Protein AF-A0AAJ8DTH4-F1 (afdb_monomer_lite)

Foldseek 3Di:
DDPQLLVCVVQVVVVKDKDWPDADPVRDTDIDIPPPVCVVVVQVQQQPFGADPVRHTDDRHPGDDDDDPPPPDDDDDDDDDDDDDDDDDDDDDDPFPPDDDDDDPDPDDDDGDDPPVVVVVCCVPVVVVQVVVCVVVVHDDDDDDDDDQDAPDPPRDSVVVVVVVVVVCVVCVVQQPWDKDFPVPFDPQLVVVLVVLVVDVVQVWDWDDDPTMITITGDPVSRVSNVCSRVVPPPPPPDDDDDDDDDDDDD

Organism: Lates calcarifer (NCBI:txid8187)

Structure (mmCIF, N/CA/C/O backbone):
data_AF-A0AAJ8DTH4-F1
#
_entry.id   AF-A0AAJ8DTH4-F1
#
loop_
_atom_site.group_PDB
_atom_site.id
_atom_site.type_symbol
_atom_site.label_atom_id
_atom_site.label_alt_id
_atom_site.label_comp_id
_atom_site.label_asym_id
_atom_site.label_entity_id
_atom_site.label_seq_id
_atom_site.pdbx_PDB_ins_code
_atom_site.Cartn_x
_atom_site.Cartn_y
_atom_site.Cartn_z
_atom_site.occupancy
_atom_site.B_iso_or_equiv
_atom_site.auth_seq_id
_atom_site.auth_comp_id
_atom_site.auth_asym_id
_atom_site.auth_atom_id
_atom_site.pdbx_PDB_model_num
ATOM 1 N N . MET A 1 1 ? -23.177 -19.261 -40.536 1.00 54.19 1 MET A N 1
ATOM 2 C CA . MET A 1 1 ? -22.073 -20.235 -40.352 1.00 54.19 1 MET A CA 1
ATOM 3 C C . MET A 1 1 ? -21.855 -20.422 -38.860 1.00 54.19 1 MET A C 1
ATOM 5 O O . MET A 1 1 ? -21.990 -19.444 -38.143 1.00 54.19 1 MET A O 1
ATOM 9 N N . THR A 1 2 ? -21.560 -21.635 -38.393 1.00 68.31 2 THR A N 1
ATOM 10 C CA . THR A 1 2 ? -21.335 -21.929 -36.966 1.00 68.31 2 THR A CA 1
ATOM 11 C C . THR A 1 2 ? -19.895 -21.601 -36.555 1.00 68.31 2 THR A C 1
ATOM 13 O O . THR A 1 2 ? -18.974 -21.784 -37.354 1.00 68.31 2 THR A O 1
ATOM 16 N N . LEU A 1 3 ? -19.692 -21.136 -35.317 1.00 70.81 3 LEU A N 1
ATOM 17 C CA . LEU A 1 3 ? -18.382 -20.796 -34.732 1.00 70.81 3 LEU A CA 1
ATOM 18 C C . LEU A 1 3 ? -17.339 -21.910 -34.926 1.00 70.81 3 LEU A C 1
ATOM 20 O O . LEU A 1 3 ? -16.194 -21.650 -35.289 1.00 70.81 3 LEU A O 1
ATOM 24 N N . GLN A 1 4 ? -17.776 -23.164 -34.807 1.00 72.12 4 GLN A N 1
ATOM 25 C CA . GLN A 1 4 ? -16.965 -24.346 -35.083 1.00 72.12 4 GLN A CA 1
ATOM 26 C C . GLN A 1 4 ? -16.328 -24.334 -36.477 1.00 72.12 4 GLN A C 1
ATOM 28 O O . GLN A 1 4 ? -15.148 -24.631 -36.613 1.00 72.12 4 GLN A O 1
ATOM 33 N N . ARG A 1 5 ? -17.067 -23.946 -37.523 1.00 71.62 5 ARG A N 1
ATOM 34 C CA . ARG A 1 5 ? -16.548 -23.936 -38.899 1.00 71.62 5 ARG A CA 1
ATOM 35 C C . ARG A 1 5 ? -15.468 -22.869 -39.093 1.00 71.62 5 ARG A C 1
ATOM 37 O O . ARG A 1 5 ? -14.535 -23.078 -39.869 1.00 71.62 5 ARG A O 1
ATOM 44 N N . VAL A 1 6 ? -15.589 -21.740 -38.396 1.00 74.06 6 VAL A N 1
ATOM 45 C CA . VAL A 1 6 ? -14.601 -20.651 -38.422 1.00 74.06 6 VAL A CA 1
ATOM 46 C C . VAL A 1 6 ? -13.318 -21.095 -37.721 1.00 74.06 6 VAL A C 1
ATOM 48 O O . VAL A 1 6 ? -12.238 -20.998 -38.301 1.00 74.06 6 VAL A O 1
ATOM 51 N N . LEU A 1 7 ? -13.441 -21.678 -36.527 1.00 73.38 7 LEU A N 1
ATOM 52 C CA . LEU A 1 7 ? -12.301 -22.173 -35.753 1.00 73.38 7 LEU A CA 1
ATOM 53 C C . LEU A 1 7 ? -11.606 -23.372 -36.408 1.00 73.38 7 LEU A C 1
ATOM 55 O O . LEU A 1 7 ? -10.384 -23.448 -36.379 1.00 73.38 7 LEU A O 1
ATOM 59 N N . GLN A 1 8 ? -12.347 -24.264 -37.068 1.00 72.31 8 GLN A N 1
ATOM 60 C CA . GLN A 1 8 ? -11.770 -25.351 -37.866 1.00 72.31 8 GLN A CA 1
ATOM 61 C C . GLN A 1 8 ? -11.026 -24.834 -39.100 1.00 72.31 8 GLN A C 1
ATOM 63 O O . GLN A 1 8 ? -9.950 -25.324 -39.426 1.00 72.31 8 GLN A O 1
ATOM 68 N N . THR A 1 9 ? -11.568 -23.820 -39.784 1.00 73.69 9 THR A N 1
ATOM 69 C CA . THR A 1 9 ? -10.882 -23.202 -40.931 1.00 73.69 9 THR A CA 1
ATOM 70 C C . THR A 1 9 ? -9.568 -22.552 -40.492 1.00 73.69 9 THR A C 1
ATOM 72 O O . THR A 1 9 ? -8.571 -22.665 -41.199 1.00 73.69 9 THR A O 1
ATOM 75 N N . TRP A 1 10 ? -9.545 -21.931 -39.309 1.00 76.00 10 TRP A N 1
ATOM 76 C CA . TRP A 1 10 ? -8.311 -21.436 -38.704 1.00 76.00 10 TRP A CA 1
ATOM 77 C C . TRP A 1 10 ? -7.354 -22.573 -38.314 1.00 76.00 10 TRP A C 1
ATOM 79 O O . TRP A 1 10 ? -6.192 -22.537 -38.707 1.00 76.00 10 TRP A O 1
ATOM 89 N N . GLY A 1 11 ? -7.834 -23.596 -37.599 1.00 69.62 11 GLY A N 1
ATOM 90 C CA . GLY A 1 11 ? -7.014 -24.720 -37.132 1.00 69.62 11 GLY A CA 1
ATOM 91 C C . GLY A 1 11 ? -6.311 -25.455 -38.275 1.00 69.62 11 GLY A C 1
ATOM 92 O O . GLY A 1 11 ? -5.122 -25.757 -38.178 1.00 69.62 11 GLY A O 1
ATOM 93 N N . ASN A 1 12 ? -6.987 -25.611 -39.417 1.00 70.06 12 ASN A N 1
ATOM 94 C CA . ASN A 1 12 ? -6.405 -26.201 -40.624 1.00 70.06 12 ASN A CA 1
ATOM 95 C C . ASN A 1 12 ? -5.184 -25.430 -41.159 1.00 70.06 12 ASN A C 1
ATOM 97 O O . ASN A 1 12 ? -4.279 -26.054 -41.706 1.00 70.06 12 ASN A O 1
ATOM 101 N N . ASN A 1 13 ? -5.111 -24.104 -40.978 1.00 68.25 13 ASN A N 1
ATOM 102 C CA . ASN A 1 13 ? -3.932 -23.317 -41.374 1.00 68.25 13 ASN A CA 1
ATOM 103 C C . ASN A 1 13 ? -2.707 -23.590 -40.483 1.00 68.25 13 ASN A C 1
ATOM 105 O O . ASN A 1 13 ? -1.587 -23.259 -40.865 1.00 68.25 13 ASN A O 1
ATOM 109 N N . PHE A 1 14 ? -2.914 -24.186 -39.307 1.00 64.69 14 PHE A N 1
ATOM 110 C CA . PHE A 1 14 ? -1.883 -24.471 -38.310 1.00 64.69 14 PHE A CA 1
ATOM 111 C C . PHE A 1 14 ? -1.717 -25.972 -38.038 1.00 64.69 14 PHE A C 1
ATOM 113 O O . PHE A 1 14 ? -1.103 -26.346 -37.039 1.00 64.69 14 PHE A O 1
ATOM 120 N N . SER A 1 15 ? -2.245 -26.832 -38.919 1.00 71.12 15 SER A N 1
ATOM 121 C CA . SER A 1 15 ? -2.237 -28.294 -38.752 1.00 71.12 15 SER A CA 1
ATOM 122 C C . SER A 1 15 ? -2.801 -28.737 -37.394 1.00 71.12 15 SER A C 1
ATOM 124 O O . SER A 1 15 ? -2.264 -29.639 -36.751 1.00 71.12 15 SER A O 1
ATOM 126 N N . ALA A 1 16 ? -3.856 -28.058 -36.941 1.00 75.75 16 ALA A N 1
ATOM 127 C CA . ALA A 1 16 ? -4.472 -28.258 -35.641 1.00 75.75 16 ALA A CA 1
ATOM 128 C C . ALA A 1 16 ? -5.948 -28.632 -35.785 1.00 75.75 16 ALA A C 1
ATOM 130 O O . ALA A 1 16 ? -6.728 -27.910 -36.410 1.00 75.75 16 ALA A O 1
ATOM 131 N N . ASP A 1 17 ? -6.341 -29.723 -35.134 1.00 74.75 17 ASP A N 1
ATOM 132 C CA . ASP A 1 17 ? -7.738 -30.116 -35.021 1.00 74.75 17 ASP A CA 1
ATOM 133 C C . ASP A 1 17 ? -8.389 -29.325 -33.890 1.00 74.75 17 ASP A C 1
ATOM 135 O O . ASP A 1 17 ? -7.939 -29.372 -32.743 1.00 74.75 17 ASP A O 1
ATOM 139 N N . CYS A 1 18 ? -9.457 -28.599 -34.219 1.00 75.88 18 CYS A N 1
ATOM 140 C CA . CYS A 1 18 ? -10.207 -27.775 -33.279 1.00 75.88 18 CYS A CA 1
ATOM 141 C C . CYS A 1 18 ? -11.681 -28.196 -33.259 1.00 75.88 18 CYS A C 1
ATOM 143 O O . CYS A 1 18 ? -12.357 -28.215 -34.294 1.00 75.88 18 CYS A O 1
ATOM 145 N N . VAL A 1 19 ? -12.185 -28.537 -32.073 1.00 77.38 19 VAL A N 1
ATOM 146 C CA . VAL A 1 19 ? -13.575 -28.951 -31.851 1.00 77.38 19 VAL A CA 1
ATOM 147 C C . VAL A 1 19 ? -14.195 -28.051 -30.794 1.00 77.38 19 VAL A C 1
ATOM 149 O O . VAL A 1 19 ? -13.631 -27.888 -29.717 1.00 77.38 19 VAL A O 1
ATOM 152 N N . VAL A 1 20 ? -15.359 -27.477 -31.095 1.00 78.25 20 VAL A N 1
ATOM 153 C CA . VAL A 1 20 ? -16.130 -26.690 -30.124 1.00 78.25 20 VAL A CA 1
ATOM 154 C C . VAL A 1 20 ? -16.945 -27.654 -29.272 1.00 78.25 20 VAL A C 1
ATOM 156 O O . VAL A 1 20 ? -17.713 -28.444 -29.815 1.00 78.25 20 VAL A O 1
ATOM 159 N N . VAL A 1 21 ? -16.720 -27.610 -27.963 1.00 77.31 21 VAL A N 1
ATOM 160 C CA . VAL A 1 21 ? -17.360 -28.459 -26.952 1.00 77.31 21 VAL A CA 1
ATOM 161 C C . VAL A 1 21 ? -18.644 -27.810 -26.459 1.00 77.31 21 VAL A C 1
ATOM 163 O O . VAL A 1 21 ? -19.664 -28.483 -26.375 1.00 77.31 21 VAL A O 1
ATOM 166 N N . ASP A 1 22 ? -18.601 -26.506 -26.190 1.00 74.44 22 ASP A N 1
ATOM 167 C CA . ASP A 1 22 ? -19.758 -25.756 -25.712 1.00 74.44 22 ASP A CA 1
ATOM 168 C C . ASP A 1 22 ? -19.697 -24.292 -26.159 1.00 74.44 22 ASP A C 1
ATOM 170 O O . ASP A 1 22 ? -18.612 -23.754 -26.404 1.00 74.44 22 ASP A O 1
ATOM 174 N N . VAL A 1 23 ? -20.862 -23.660 -26.290 1.00 75.31 23 VAL A N 1
ATOM 175 C CA . VAL A 1 23 ? -21.007 -22.233 -26.597 1.00 75.31 23 VAL A CA 1
ATOM 176 C C . VAL A 1 23 ? -22.081 -21.658 -25.688 1.00 75.31 23 VAL A C 1
ATOM 178 O O . VAL A 1 23 ? -23.260 -21.966 -25.835 1.00 75.31 23 VAL A O 1
ATOM 181 N N . SER A 1 24 ? -21.660 -20.790 -24.779 1.00 70.31 24 SER A N 1
ATOM 182 C CA . SER A 1 24 ? -22.544 -20.089 -23.860 1.00 70.31 24 SER A CA 1
ATOM 183 C C . SER A 1 24 ? -23.159 -18.845 -24.521 1.00 70.31 24 SER A C 1
ATOM 185 O O . SER A 1 24 ? -22.624 -18.282 -25.482 1.00 70.31 24 SER A O 1
ATOM 187 N N . GLU A 1 25 ? -24.313 -18.410 -24.007 1.00 70.69 25 GLU A N 1
ATOM 188 C CA . GLU A 1 25 ? -25.054 -17.233 -24.491 1.00 70.69 25 GLU A CA 1
ATOM 189 C C . GLU A 1 25 ? -24.273 -15.916 -24.327 1.00 70.69 25 GLU A C 1
ATOM 191 O O . GLU A 1 25 ? -24.526 -14.950 -25.046 1.00 70.69 25 GLU A O 1
ATOM 196 N N . ASP A 1 26 ? -23.284 -15.887 -23.429 1.00 71.00 26 ASP A N 1
ATOM 197 C CA . ASP A 1 26 ? -22.349 -14.769 -23.231 1.00 71.00 26 ASP A CA 1
ATOM 198 C C . ASP A 1 26 ? -21.301 -14.633 -24.358 1.00 71.00 26 ASP A C 1
ATOM 200 O O . ASP A 1 26 ? -20.496 -13.698 -24.361 1.00 71.00 26 ASP A O 1
ATOM 204 N N . GLY A 1 27 ? -21.317 -15.545 -25.335 1.00 70.62 27 GLY A N 1
ATOM 205 C CA . GLY A 1 27 ? -20.380 -15.577 -26.454 1.00 70.62 27 GLY A CA 1
ATOM 206 C C . GLY A 1 27 ? -19.055 -16.273 -26.137 1.00 70.62 27 GLY A C 1
ATOM 207 O O . GLY A 1 27 ? -18.142 -16.229 -26.967 1.00 70.62 27 GLY A O 1
ATOM 208 N N . THR A 1 28 ? -18.942 -16.923 -24.975 1.00 75.44 28 THR A N 1
ATOM 209 C CA . THR A 1 28 ? -17.800 -17.761 -24.600 1.00 75.44 28 THR A CA 1
ATOM 210 C C . THR A 1 28 ? -17.946 -19.149 -25.222 1.00 75.44 28 THR A C 1
ATOM 212 O O . THR A 1 28 ? -19.009 -19.762 -25.154 1.00 75.44 28 THR A O 1
ATOM 215 N N . ALA A 1 29 ? -16.874 -19.670 -25.823 1.00 78.44 29 ALA A N 1
ATOM 216 C CA . ALA A 1 29 ? -16.860 -21.015 -26.387 1.00 78.44 29 ALA A CA 1
ATOM 217 C C . ALA A 1 29 ? -15.726 -21.850 -25.796 1.00 78.44 29 ALA A C 1
ATOM 219 O O . ALA A 1 29 ? -14.566 -21.435 -25.809 1.00 78.44 29 ALA A O 1
ATOM 220 N N . VAL A 1 30 ? -16.067 -23.044 -25.321 1.00 79.50 30 VAL A N 1
ATOM 221 C CA . VAL A 1 30 ? -15.106 -24.036 -24.838 1.00 79.50 30 VAL A CA 1
ATOM 222 C C . VAL A 1 30 ? -14.693 -24.898 -26.016 1.00 79.50 30 VAL A C 1
ATOM 224 O O . VAL A 1 30 ? -15.542 -25.436 -26.729 1.00 79.50 30 VAL A O 1
ATOM 227 N N 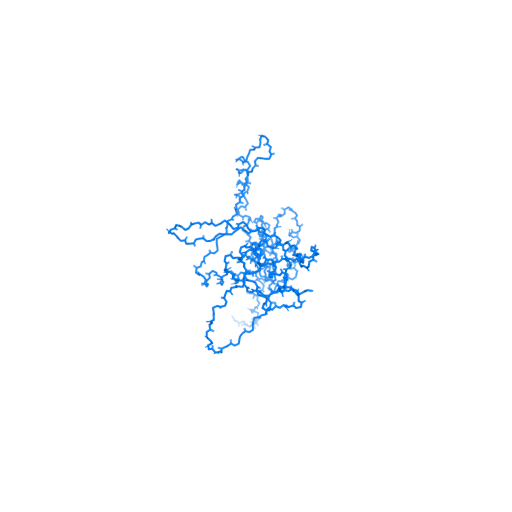. ILE A 1 31 ? -13.389 -25.032 -26.244 1.00 80.38 31 ILE A N 1
ATOM 228 C CA . ILE A 1 31 ? -12.859 -25.766 -27.393 1.00 80.38 31 ILE A CA 1
ATOM 229 C C . ILE A 1 31 ? -11.782 -26.753 -26.962 1.00 80.38 31 ILE A C 1
ATOM 231 O O . ILE A 1 31 ? -10.995 -26.487 -26.060 1.00 80.38 31 ILE A O 1
ATOM 235 N N . THR A 1 32 ? -11.725 -27.889 -27.648 1.00 80.56 32 THR A N 1
ATOM 236 C CA . THR A 1 32 ? -10.628 -28.851 -27.543 1.00 80.56 32 THR A CA 1
ATOM 237 C C . THR A 1 32 ? -9.731 -28.713 -28.764 1.00 80.56 32 THR A C 1
ATOM 239 O O . THR A 1 32 ? -10.222 -28.722 -29.895 1.00 80.56 32 THR A O 1
ATOM 242 N N . ILE A 1 33 ? -8.419 -28.611 -28.537 1.00 80.31 33 ILE A N 1
ATOM 243 C CA . ILE A 1 33 ? -7.410 -28.482 -29.593 1.00 80.31 33 ILE A CA 1
ATOM 244 C C . ILE A 1 33 ? -6.380 -29.612 -29.514 1.00 80.31 33 ILE A C 1
ATOM 246 O O . ILE A 1 33 ? -5.920 -29.971 -28.428 1.00 80.31 33 ILE A O 1
ATOM 250 N N . LYS A 1 34 ? -6.010 -30.181 -30.664 1.00 78.69 34 LYS A N 1
ATOM 251 C CA . LYS A 1 34 ? -4.947 -31.188 -30.779 1.00 78.69 34 LYS A CA 1
ATOM 252 C C . LYS A 1 34 ? -4.034 -30.870 -31.970 1.00 78.69 34 LYS A C 1
ATOM 254 O O . LYS A 1 34 ? -4.553 -30.547 -33.036 1.00 78.69 34 LYS A O 1
ATOM 259 N N . PRO A 1 35 ? -2.701 -31.008 -31.838 1.00 77.00 35 PRO A N 1
ATOM 260 C CA . PRO A 1 35 ? -1.931 -31.283 -30.616 1.00 77.00 35 PRO A CA 1
ATOM 261 C C . PRO A 1 35 ? -1.813 -30.055 -29.691 1.00 77.00 35 PRO A C 1
ATOM 263 O O . PRO A 1 35 ? -2.051 -28.927 -30.112 1.00 77.00 35 PRO A O 1
ATOM 266 N N . ALA A 1 36 ? -1.383 -30.253 -28.438 1.00 70.75 36 ALA A N 1
ATOM 267 C CA . ALA A 1 36 ? -1.222 -29.169 -27.456 1.00 70.75 36 ALA A CA 1
ATOM 268 C C . ALA A 1 36 ? -0.259 -28.052 -27.913 1.00 70.75 36 ALA A C 1
ATOM 270 O O . ALA A 1 36 ? -0.416 -26.899 -27.518 1.00 70.75 36 ALA A O 1
ATOM 271 N N . SER A 1 37 ? 0.694 -28.355 -28.802 1.00 71.12 37 SER A N 1
ATOM 272 C CA . SER A 1 37 ? 1.588 -27.354 -29.400 1.00 71.12 37 SER A CA 1
ATOM 273 C C . SER A 1 37 ? 0.846 -26.279 -30.211 1.00 71.12 37 SER A C 1
ATOM 275 O O . SER A 1 37 ? 1.336 -25.152 -30.327 1.00 71.12 37 SER A O 1
ATOM 277 N N . ALA A 1 38 ? -0.364 -26.575 -30.699 1.00 73.31 38 ALA A N 1
ATOM 278 C CA . ALA A 1 38 ? -1.216 -25.622 -31.406 1.00 73.31 38 ALA A CA 1
ATOM 279 C C . ALA A 1 38 ? -1.845 -24.554 -30.490 1.00 73.31 38 ALA A C 1
ATOM 281 O O . ALA A 1 38 ? -2.335 -23.535 -30.983 1.00 73.31 38 ALA A O 1
ATOM 282 N N . LEU A 1 39 ? -1.782 -24.727 -29.162 1.00 76.38 39 LEU A N 1
ATOM 283 C CA . LEU A 1 39 ? -2.268 -23.742 -28.190 1.00 76.38 39 LEU A CA 1
ATOM 284 C C . LEU A 1 39 ? -1.553 -22.391 -28.334 1.00 76.38 39 LEU A C 1
ATOM 286 O O . LEU A 1 39 ? -2.184 -21.339 -28.241 1.00 76.38 39 LEU A O 1
ATOM 290 N N . SER A 1 40 ? -0.253 -22.420 -28.638 1.00 72.94 40 SER A N 1
ATOM 291 C CA . SER A 1 40 ? 0.540 -21.211 -28.889 1.00 72.94 40 SER A CA 1
ATOM 292 C C . SER A 1 40 ? 0.021 -20.402 -30.087 1.00 72.94 40 SER A C 1
ATOM 294 O O . SER A 1 40 ? 0.142 -19.179 -30.118 1.00 72.94 40 SER A O 1
ATOM 296 N N . GLY A 1 41 ? -0.593 -21.068 -31.071 1.00 74.06 41 GLY A N 1
ATOM 297 C CA . GLY A 1 41 ? -1.285 -20.418 -32.180 1.00 74.06 41 GLY A CA 1
ATOM 298 C C . GLY A 1 41 ? -2.601 -19.781 -31.737 1.00 74.06 41 GLY A C 1
ATOM 299 O O . GLY A 1 41 ? -2.909 -18.669 -32.155 1.00 74.06 41 GLY A O 1
ATOM 300 N N . LEU A 1 42 ? -3.351 -20.454 -30.860 1.00 76.12 42 LEU A N 1
ATOM 301 C CA . LEU A 1 42 ? -4.648 -19.982 -30.371 1.00 76.12 42 LEU A CA 1
ATOM 302 C C . LEU A 1 42 ? -4.498 -18.714 -29.522 1.00 76.12 42 LEU A C 1
ATOM 304 O O . LEU A 1 42 ? -5.252 -17.763 -29.692 1.00 76.12 42 LEU A O 1
ATOM 308 N N . GLN A 1 43 ? -3.475 -18.652 -28.668 1.00 75.88 43 GLN A N 1
ATOM 309 C CA . GLN A 1 43 ? -3.179 -17.457 -27.871 1.00 75.88 43 GLN A CA 1
ATOM 310 C C . GLN A 1 43 ? -2.868 -16.229 -28.742 1.00 75.88 43 GLN A C 1
ATOM 312 O O . GLN A 1 43 ? -3.225 -15.111 -28.381 1.00 75.88 43 GLN A O 1
ATOM 317 N N . LYS A 1 44 ? -2.278 -16.419 -29.930 1.00 80.69 44 LYS A N 1
ATOM 318 C CA . LYS A 1 44 ? -2.007 -15.324 -30.879 1.00 80.69 44 LYS A CA 1
ATOM 319 C C . LYS A 1 44 ? -3.267 -14.754 -31.529 1.00 80.69 44 LYS A C 1
ATOM 321 O O . LYS A 1 44 ? -3.183 -13.707 -32.169 1.00 80.69 44 LYS A O 1
ATOM 326 N N . LEU A 1 45 ? -4.413 -15.424 -31.391 1.00 74.62 45 LEU A N 1
ATOM 327 C CA . LEU A 1 45 ? -5.688 -14.917 -31.885 1.00 74.62 45 LEU A CA 1
ATOM 328 C C . LEU A 1 45 ? -6.316 -13.869 -30.974 1.00 74.62 45 LEU A C 1
ATOM 330 O O . LEU A 1 45 ? -7.239 -13.201 -31.423 1.00 74.62 45 LEU A O 1
ATOM 334 N N . VAL A 1 46 ? -5.841 -13.691 -29.739 1.00 79.38 46 VAL A N 1
ATOM 335 C CA . VAL A 1 46 ? -6.358 -12.644 -28.850 1.00 79.38 46 VAL A CA 1
ATOM 336 C C . VAL A 1 46 ? -6.221 -11.277 -29.532 1.00 79.38 46 VAL A C 1
ATOM 338 O O . VAL A 1 46 ? -5.142 -10.887 -29.971 1.00 79.38 46 VAL A O 1
ATOM 341 N N . GLY A 1 47 ? -7.343 -10.573 -29.675 1.00 75.44 47 GLY A N 1
ATOM 342 C CA . GLY A 1 47 ? -7.455 -9.301 -30.390 1.00 75.44 47 GLY A CA 1
ATOM 343 C C . GLY A 1 47 ? -7.644 -9.419 -31.907 1.00 75.44 47 GLY A C 1
ATOM 344 O O . GLY A 1 47 ? -7.897 -8.411 -32.565 1.00 75.44 47 GLY A O 1
ATOM 345 N N . GLN A 1 48 ? -7.570 -10.622 -32.483 1.00 76.38 48 GLN A N 1
ATOM 346 C CA . GLN A 1 48 ? -7.788 -10.841 -33.912 1.00 76.38 48 GLN A CA 1
ATOM 347 C C . GLN A 1 48 ? -9.258 -11.117 -34.235 1.00 76.38 48 GLN A C 1
ATOM 349 O O . GLN A 1 48 ? -10.003 -11.731 -33.467 1.00 76.38 48 GLN A O 1
ATOM 354 N N . THR A 1 49 ? -9.671 -10.674 -35.424 1.00 79.12 49 THR A N 1
ATOM 355 C CA . THR A 1 49 ? -10.977 -11.009 -35.997 1.00 79.12 49 THR A CA 1
ATOM 356 C C . THR A 1 49 ? -10.811 -12.165 -36.969 1.00 79.12 49 THR A C 1
ATOM 358 O O . THR A 1 49 ? -10.014 -12.092 -37.900 1.00 79.12 49 THR A O 1
ATOM 361 N N . LEU A 1 50 ? -11.556 -13.242 -36.745 1.00 77.00 50 LEU A N 1
ATOM 362 C CA . LEU A 1 50 ? -11.606 -14.384 -37.640 1.00 77.00 50 LEU A CA 1
ATOM 363 C C . LEU A 1 50 ? -12.615 -14.114 -38.753 1.00 77.00 50 LEU A C 1
ATOM 365 O O . LEU A 1 50 ? -13.741 -13.673 -38.503 1.00 77.00 50 LEU A O 1
ATOM 369 N N . PHE A 1 51 ? -12.204 -14.410 -39.981 1.00 75.25 51 PHE A N 1
ATOM 370 C CA . PHE A 1 51 ? -13.002 -14.207 -41.182 1.00 75.25 51 PHE A CA 1
ATOM 371 C C . PHE A 1 51 ? -13.542 -15.538 -41.690 1.00 75.25 51 PHE A C 1
ATOM 373 O O . PHE A 1 51 ? -12.913 -16.589 -41.537 1.00 75.25 51 PHE A O 1
ATOM 380 N N . ASN A 1 52 ? -14.714 -15.498 -42.315 1.00 69.88 52 ASN A N 1
ATOM 381 C CA . ASN A 1 52 ? -15.216 -16.653 -43.037 1.00 69.88 52 ASN A CA 1
ATOM 382 C C . ASN A 1 52 ? -14.436 -16.855 -44.353 1.00 69.88 52 ASN A C 1
ATOM 384 O O . ASN A 1 52 ? -13.605 -16.036 -44.746 1.00 69.88 52 ASN A O 1
ATOM 388 N N . LYS A 1 53 ? -14.730 -17.945 -45.070 1.00 64.56 53 LYS A N 1
ATOM 389 C CA . LYS A 1 53 ? -14.079 -18.257 -46.357 1.00 64.56 53 LYS A CA 1
ATOM 390 C C . LYS A 1 53 ? -14.312 -17.202 -47.451 1.00 64.56 53 LYS A C 1
ATOM 392 O O . LYS A 1 53 ? -13.568 -17.187 -48.423 1.00 64.56 53 LYS A O 1
ATOM 397 N N . GLU A 1 54 ? -15.309 -16.331 -47.293 1.00 67.06 54 GLU A N 1
ATOM 398 C CA . GLU A 1 54 ? -15.617 -15.224 -48.209 1.00 67.06 54 GLU A CA 1
ATOM 399 C C . GLU A 1 54 ? -14.949 -13.896 -47.790 1.00 67.06 54 GLU A C 1
ATOM 401 O O . GLU A 1 54 ? -15.176 -12.870 -48.424 1.00 67.06 54 GLU A O 1
ATOM 406 N N . GLY A 1 55 ? -14.124 -13.890 -46.733 1.00 62.41 55 GLY A N 1
ATOM 407 C CA . GLY A 1 55 ? -13.412 -12.700 -46.255 1.00 62.41 55 GLY A CA 1
ATOM 408 C C . GLY A 1 55 ? -14.259 -11.744 -45.409 1.00 62.41 55 GLY A C 1
ATOM 409 O O . GLY A 1 55 ? -13.820 -10.632 -45.127 1.00 62.41 55 GLY A O 1
ATOM 410 N N . THR A 1 56 ? -15.456 -12.152 -44.976 1.00 66.94 56 THR A N 1
ATOM 411 C CA . THR A 1 56 ? -16.298 -11.337 -44.085 1.00 66.94 56 THR A CA 1
ATOM 412 C C . THR A 1 56 ? -15.982 -11.605 -42.606 1.00 66.94 56 THR A C 1
ATOM 414 O O . THR A 1 56 ? -15.800 -12.765 -42.211 1.00 66.94 56 THR A O 1
ATOM 417 N N . PRO A 1 57 ? -15.871 -10.553 -41.770 1.00 63.12 57 PRO A N 1
ATOM 418 C CA . PRO A 1 57 ? -15.514 -10.690 -40.360 1.00 63.12 57 PRO A CA 1
ATOM 419 C C . PRO A 1 57 ? -16.627 -11.417 -39.606 1.00 63.12 57 PRO A C 1
ATOM 421 O O . PRO A 1 57 ? -17.795 -11.056 -39.726 1.00 63.12 57 PRO A O 1
ATOM 424 N N . THR A 1 58 ? -16.275 -12.462 -38.854 1.00 71.19 58 THR A N 1
ATOM 425 C CA . THR A 1 58 ? -17.261 -13.347 -38.212 1.00 71.19 58 THR A CA 1
ATOM 426 C C . THR A 1 58 ? -17.210 -13.288 -36.689 1.00 71.19 58 THR A C 1
ATOM 428 O O . THR A 1 58 ? -18.258 -13.151 -36.069 1.00 71.19 58 THR A O 1
ATOM 431 N N . VAL A 1 59 ? -16.026 -13.365 -36.070 1.00 74.00 59 VAL A N 1
ATOM 432 C CA . VAL A 1 59 ? -15.879 -13.287 -34.603 1.00 74.00 59 VAL A CA 1
ATOM 433 C C . VAL A 1 59 ? -14.560 -12.636 -34.209 1.00 74.00 59 VAL A C 1
ATOM 435 O O . VAL A 1 59 ? -13.528 -12.925 -34.809 1.00 74.00 59 VAL A O 1
ATOM 438 N N . THR A 1 60 ? -14.579 -11.781 -33.189 1.00 78.56 60 THR A N 1
ATOM 439 C CA . THR A 1 60 ? -13.365 -11.208 -32.592 1.00 78.56 60 THR A CA 1
ATOM 440 C C . THR A 1 60 ? -13.038 -11.960 -31.314 1.00 78.56 60 THR A C 1
ATOM 442 O O . THR A 1 60 ? -13.859 -12.025 -30.399 1.00 78.56 60 THR A O 1
ATOM 445 N N . VAL A 1 61 ? -11.836 -12.526 -31.243 1.00 80.12 61 VAL A N 1
ATOM 446 C CA . VAL A 1 61 ? -11.386 -13.268 -30.065 1.00 80.12 61 VAL A CA 1
ATOM 447 C C . VAL A 1 61 ? -10.906 -12.261 -29.027 1.00 80.12 61 VAL A C 1
ATOM 449 O O . VAL A 1 61 ? -9.872 -11.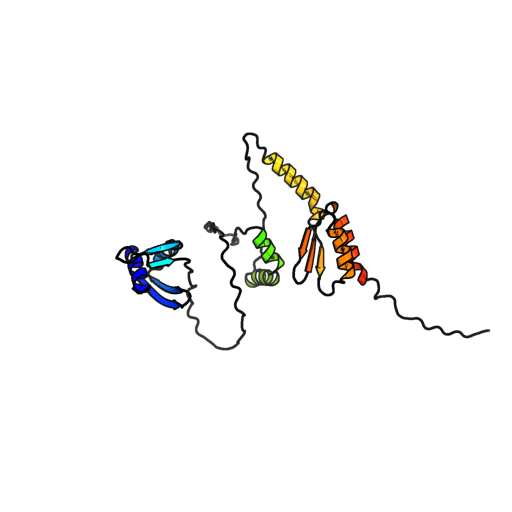623 -29.202 1.00 80.12 61 VAL A O 1
ATOM 452 N N . LYS A 1 62 ? -11.673 -12.079 -27.951 1.00 75.88 62 LYS A N 1
ATOM 453 C CA . LYS A 1 62 ? -11.332 -11.116 -26.890 1.00 75.88 62 LYS A CA 1
ATOM 454 C C . LYS A 1 62 ? -10.309 -11.666 -25.902 1.00 75.88 62 LYS A C 1
ATOM 456 O O . LYS A 1 62 ? -9.479 -10.916 -25.407 1.00 75.88 62 LYS A O 1
ATOM 461 N N . SER A 1 63 ? -10.365 -12.962 -25.628 1.00 76.25 63 SER A N 1
ATOM 462 C CA . SER A 1 63 ? -9.485 -13.638 -24.682 1.00 76.25 63 SER A CA 1
ATOM 463 C C . SER A 1 63 ? -9.417 -15.129 -25.001 1.00 76.25 63 SER A C 1
ATOM 465 O O . SER A 1 63 ? -10.309 -15.689 -25.637 1.00 76.25 63 SER A O 1
ATOM 467 N N . VAL A 1 64 ? -8.328 -15.764 -24.572 1.00 79.00 64 VAL A N 1
ATOM 468 C CA . VAL A 1 64 ? -8.137 -17.214 -24.613 1.00 79.00 64 VAL A CA 1
ATOM 469 C C . VAL A 1 64 ? -7.569 -17.610 -23.259 1.00 79.00 64 VAL A C 1
ATOM 471 O O . VAL A 1 64 ? -6.468 -17.190 -22.907 1.00 79.00 64 VAL A O 1
ATOM 474 N N . SER A 1 65 ? -8.318 -18.394 -22.494 1.00 74.94 65 SER A N 1
ATOM 475 C CA . SER A 1 65 ? -7.874 -18.972 -21.228 1.00 74.94 65 SER A CA 1
ATOM 476 C C . SER A 1 65 ? -7.639 -20.466 -21.411 1.00 74.94 65 SER A C 1
ATOM 478 O O . SER A 1 65 ? -8.417 -21.160 -22.066 1.00 74.94 65 SER A O 1
ATOM 480 N N . LEU A 1 66 ? -6.539 -20.970 -20.851 1.00 70.69 66 LEU A N 1
ATOM 481 C CA . LEU A 1 66 ? -6.319 -22.406 -20.788 1.00 70.69 66 LEU A CA 1
ATOM 482 C C . LEU A 1 66 ? -7.103 -22.933 -19.590 1.00 70.69 66 LEU A C 1
ATOM 484 O O . LEU A 1 66 ? -6.788 -22.588 -18.452 1.00 70.69 66 LEU A O 1
ATOM 488 N N . GLY A 1 67 ? -8.118 -23.754 -19.844 1.00 58.84 67 GLY A N 1
ATOM 489 C CA . GLY A 1 67 ? -8.676 -24.581 -18.784 1.00 58.84 67 GLY A CA 1
ATOM 490 C C . GLY A 1 67 ? -7.563 -25.478 -18.256 1.00 58.84 67 GLY A C 1
ATOM 491 O O . GLY A 1 67 ? -6.891 -26.153 -19.038 1.00 58.84 67 GLY A O 1
ATOM 492 N N . THR A 1 68 ? -7.322 -25.463 -16.947 1.00 45.97 68 THR A N 1
ATOM 493 C CA . THR A 1 68 ? -6.547 -26.524 -16.297 1.00 45.97 68 THR A CA 1
ATOM 494 C C . THR A 1 68 ? -7.132 -27.858 -16.754 1.00 45.97 68 THR A C 1
ATOM 496 O O . THR A 1 68 ? -8.354 -28.000 -16.681 1.00 45.97 68 THR A O 1
ATOM 499 N N . PRO A 1 69 ? -6.328 -28.815 -17.257 1.00 41.19 69 PRO A N 1
ATOM 500 C CA . PRO A 1 69 ? -6.847 -30.137 -17.557 1.00 41.19 69 PRO A CA 1
ATOM 501 C C . PRO A 1 69 ? -7.436 -30.664 -16.255 1.00 41.19 69 PRO A C 1
ATOM 503 O O . PRO A 1 69 ? -6.695 -30.835 -15.284 1.00 41.19 69 PRO A O 1
ATOM 506 N N . GLU A 1 70 ? -8.754 -30.841 -16.198 1.00 37.69 70 GLU A N 1
ATOM 507 C CA . GLU A 1 70 ? -9.370 -31.581 -15.109 1.00 37.69 70 GLU A CA 1
ATOM 508 C C . GLU A 1 70 ? -8.744 -32.970 -15.147 1.00 37.69 70 GLU A C 1
ATOM 510 O O . GLU A 1 70 ? -9.001 -33.784 -16.034 1.00 37.69 70 GLU A O 1
ATOM 515 N N . LEU A 1 71 ? -7.822 -33.200 -14.215 1.00 30.41 71 LEU A N 1
ATOM 516 C CA . LEU A 1 71 ? -7.395 -34.530 -13.857 1.00 30.41 71 LEU A CA 1
ATOM 517 C C . LEU A 1 71 ? -8.668 -35.222 -13.379 1.00 30.41 71 LEU A C 1
ATOM 519 O O . LEU A 1 71 ? -9.184 -34.868 -12.317 1.00 30.41 71 LEU A O 1
ATOM 523 N N . GLU A 1 72 ? -9.193 -36.139 -14.195 1.00 36.31 72 GLU A N 1
ATOM 524 C CA . GLU A 1 72 ? -10.305 -37.013 -13.835 1.00 36.31 72 GLU A CA 1
ATOM 525 C C . GLU A 1 72 ? -10.031 -37.596 -12.447 1.00 36.31 72 GLU A C 1
ATOM 527 O O . GLU A 1 72 ? -9.219 -38.507 -12.271 1.00 36.31 72 GLU A O 1
ATOM 532 N N . THR A 1 73 ? -10.670 -37.015 -11.437 1.00 27.02 73 THR A N 1
ATOM 533 C CA . THR A 1 73 ? -10.559 -37.466 -10.060 1.00 27.02 73 THR A CA 1
ATOM 534 C C . THR A 1 73 ? -11.823 -38.250 -9.784 1.00 27.02 73 THR A C 1
ATOM 536 O O . THR A 1 73 ? -12.925 -37.704 -9.798 1.00 27.02 73 THR A O 1
ATOM 539 N N . GLN A 1 74 ? -11.662 -39.558 -9.593 1.00 36.91 74 GLN A N 1
ATOM 540 C CA . GLN A 1 74 ? -12.738 -40.407 -9.107 1.00 36.91 74 GLN A CA 1
ATOM 541 C C . GLN A 1 74 ? -13.224 -39.885 -7.749 1.00 36.91 74 GLN A C 1
ATOM 543 O O . GLN A 1 74 ? -12.434 -39.663 -6.831 1.00 36.91 74 GLN A O 1
ATOM 548 N N . ILE A 1 75 ? -14.538 -39.693 -7.678 1.00 36.47 75 ILE A N 1
ATOM 549 C CA . ILE A 1 75 ? -15.347 -39.296 -6.521 1.00 36.47 75 ILE A CA 1
ATOM 550 C C . ILE A 1 75 ? -15.086 -40.258 -5.342 1.00 36.47 75 ILE A C 1
ATOM 552 O O . ILE A 1 75 ? -14.959 -41.468 -5.554 1.00 36.47 75 ILE A O 1
ATOM 556 N N . PRO A 1 76 ? -15.024 -39.752 -4.098 1.00 31.47 76 PRO A N 1
ATOM 557 C CA . PRO A 1 76 ? -16.125 -40.050 -3.179 1.00 31.47 76 PRO A CA 1
ATOM 558 C C . PRO A 1 76 ? -16.759 -38.783 -2.600 1.00 31.47 76 PRO A C 1
ATOM 560 O O . PRO A 1 76 ? -16.073 -37.824 -2.250 1.00 31.47 76 PRO A O 1
ATOM 563 N N . ASP A 1 77 ? -18.084 -38.838 -2.515 1.00 37.97 77 ASP A N 1
ATOM 564 C CA . ASP A 1 77 ? -18.983 -37.817 -1.999 1.00 37.97 77 ASP A CA 1
ATOM 565 C C . ASP A 1 77 ? -18.700 -37.408 -0.545 1.00 37.97 77 ASP A C 1
ATOM 567 O O . ASP A 1 77 ? -18.245 -38.209 0.271 1.00 37.97 77 ASP A O 1
ATOM 571 N N . ASP A 1 78 ? -19.137 -36.178 -0.258 1.00 38.62 78 ASP A N 1
ATOM 572 C CA . ASP A 1 78 ? -19.616 -35.650 1.028 1.00 38.62 78 ASP A CA 1
ATOM 573 C C . ASP A 1 78 ? -18.756 -34.545 1.661 1.00 38.62 78 ASP A C 1
ATOM 575 O O . ASP A 1 78 ? -17.802 -34.785 2.398 1.00 38.62 78 ASP A O 1
ATOM 579 N N . ALA A 1 79 ? -19.128 -33.301 1.349 1.00 31.55 79 ALA A N 1
ATOM 580 C CA . ALA A 1 79 ? -19.386 -32.227 2.312 1.00 31.55 79 ALA A CA 1
ATOM 581 C C . ALA A 1 79 ? -19.550 -30.907 1.542 1.00 31.55 79 ALA A C 1
ATOM 583 O O . ALA A 1 79 ? -18.590 -30.280 1.097 1.00 31.55 79 ALA A O 1
ATOM 584 N N . SER A 1 80 ? -20.805 -30.494 1.397 1.00 49.19 80 SER A N 1
ATOM 585 C CA . SER A 1 80 ? -21.225 -29.195 0.876 1.00 49.19 80 SER A CA 1
ATOM 586 C C . SER A 1 80 ? -20.612 -28.043 1.676 1.00 49.19 80 SER A C 1
ATOM 588 O O . SER A 1 80 ? -20.927 -27.887 2.856 1.00 49.19 80 SER A O 1
ATOM 590 N N . ILE A 1 81 ? -19.828 -27.179 1.026 1.00 31.98 81 ILE A N 1
ATOM 591 C CA . ILE A 1 81 ? -19.617 -25.800 1.484 1.00 31.98 81 ILE A CA 1
ATOM 592 C C . ILE A 1 81 ? -19.681 -24.879 0.263 1.00 31.98 81 ILE A C 1
ATOM 594 O O . ILE A 1 81 ? -18.783 -24.877 -0.577 1.00 31.98 81 ILE A O 1
ATOM 598 N N . ASP A 1 82 ? -20.766 -24.109 0.187 1.00 33.72 82 ASP A N 1
ATOM 599 C CA . ASP A 1 82 ? -20.964 -23.014 -0.760 1.00 33.72 82 ASP A CA 1
ATOM 600 C C . ASP A 1 82 ? -19.813 -22.002 -0.679 1.00 33.72 82 ASP A C 1
ATOM 602 O O . ASP A 1 82 ? -19.533 -21.435 0.382 1.00 33.72 82 ASP A O 1
ATOM 606 N N . LEU A 1 83 ? -19.189 -21.715 -1.821 1.00 32.91 83 LEU A N 1
ATOM 607 C CA . LEU A 1 83 ? -18.392 -20.507 -2.019 1.00 32.91 83 LEU A CA 1
ATOM 608 C C . LEU A 1 83 ? -19.238 -19.496 -2.806 1.00 32.91 83 LEU A C 1
ATOM 610 O O . LEU A 1 83 ? -19.791 -19.858 -3.846 1.00 32.91 83 LEU A O 1
ATOM 614 N N . PRO A 1 84 ? -19.340 -18.227 -2.370 1.00 36.97 84 PRO A N 1
ATOM 615 C CA . PRO A 1 84 ? -20.017 -17.211 -3.161 1.00 36.97 84 PRO A CA 1
ATOM 616 C C . PRO A 1 84 ? -19.182 -16.843 -4.405 1.00 36.97 84 PRO A C 1
ATOM 618 O O . PRO A 1 84 ? -17.947 -16.865 -4.351 1.00 36.97 84 PRO A O 1
ATOM 621 N N . PRO A 1 85 ? -19.827 -16.471 -5.526 1.00 36.53 85 PRO A N 1
ATOM 622 C CA . PRO A 1 85 ? -19.141 -16.135 -6.767 1.00 36.53 85 PRO A CA 1
ATOM 623 C C . PRO A 1 85 ? -18.368 -14.820 -6.614 1.00 36.53 85 PRO A C 1
ATOM 625 O O . PRO A 1 85 ? -18.933 -13.769 -6.304 1.00 36.53 85 PRO A O 1
ATOM 628 N N . SER A 1 86 ? -17.054 -14.880 -6.832 1.00 32.03 86 SER A N 1
ATOM 629 C CA . SER A 1 86 ? -16.175 -13.713 -6.808 1.00 32.03 86 SER A CA 1
ATOM 630 C C . SER A 1 86 ? -16.412 -12.825 -8.029 1.00 32.03 86 SER A C 1
ATOM 632 O O . SER A 1 86 ? -16.089 -13.197 -9.153 1.00 32.03 86 SER A O 1
ATOM 634 N N . PHE A 1 87 ? -16.948 -11.639 -7.746 1.00 32.31 87 PHE A N 1
ATOM 635 C CA . PHE A 1 87 ? -16.643 -10.336 -8.337 1.00 32.31 87 PHE A CA 1
ATOM 636 C C . PHE A 1 87 ? -16.217 -10.303 -9.809 1.00 32.31 87 PHE A C 1
ATOM 638 O O . PHE A 1 87 ? -15.049 -10.444 -10.166 1.00 32.31 87 PHE A O 1
ATOM 645 N N . VAL A 1 88 ? -17.189 -9.918 -10.634 1.00 33.31 88 VAL A N 1
ATOM 646 C CA . VAL A 1 88 ? -16.972 -9.145 -11.856 1.00 33.31 88 VAL A CA 1
ATOM 647 C C . VAL A 1 88 ? -16.149 -7.902 -11.497 1.00 33.31 88 VAL A C 1
ATOM 649 O O . VAL A 1 88 ? -16.603 -7.054 -10.733 1.00 33.31 88 VAL A O 1
ATOM 652 N N . SER A 1 89 ? -14.939 -7.791 -12.037 1.00 32.19 89 SER A N 1
ATOM 653 C CA . SER A 1 89 ? -14.239 -6.515 -12.196 1.00 32.19 89 SER A CA 1
ATOM 654 C C . SER A 1 89 ? -13.646 -6.469 -13.602 1.00 32.19 89 SER A C 1
ATOM 656 O O . SER A 1 89 ? -12.958 -7.396 -14.025 1.00 32.19 89 SER A O 1
ATOM 658 N N . GLU A 1 90 ? -13.986 -5.410 -14.333 1.00 27.95 90 GLU A N 1
ATOM 659 C CA . GLU A 1 90 ? -13.517 -5.085 -15.683 1.00 27.95 90 GLU A CA 1
ATOM 660 C C . GLU A 1 90 ? -11.979 -5.071 -15.807 1.00 27.95 90 GLU A C 1
ATOM 662 O O . GLU A 1 90 ? -11.273 -4.812 -14.829 1.00 27.95 90 GLU A O 1
ATOM 667 N N . PRO A 1 91 ? -11.433 -5.317 -17.014 1.00 32.22 91 PRO A N 1
ATOM 668 C CA . PRO A 1 91 ? -10.006 -5.523 -17.202 1.00 32.22 91 PRO A CA 1
ATOM 669 C C . PRO A 1 91 ? -9.248 -4.192 -17.189 1.00 32.22 91 PRO A C 1
ATOM 671 O O . PRO A 1 91 ? -9.394 -3.371 -18.097 1.00 32.22 91 PRO A O 1
ATOM 674 N N . GLN A 1 92 ? -8.364 -4.007 -16.208 1.00 32.59 92 GLN A N 1
ATOM 675 C CA . GLN A 1 92 ? -7.238 -3.093 -16.365 1.00 32.59 92 GLN A CA 1
ATOM 676 C C . GLN A 1 92 ? -6.025 -3.871 -16.864 1.00 32.59 92 GLN A C 1
ATOM 678 O O . GLN A 1 92 ? -5.541 -4.812 -16.242 1.00 32.59 92 GLN A O 1
ATOM 683 N N . ASN A 1 93 ? -5.600 -3.457 -18.052 1.00 35.28 93 ASN A N 1
ATOM 684 C CA . ASN A 1 93 ? -4.445 -3.917 -18.794 1.00 35.28 93 ASN A CA 1
ATOM 685 C C . ASN A 1 93 ? -3.183 -3.905 -17.910 1.00 35.28 93 ASN A C 1
ATOM 687 O O . ASN A 1 93 ? -2.662 -2.839 -17.584 1.00 35.28 93 ASN A O 1
ATOM 691 N N . VAL A 1 94 ? -2.698 -5.086 -17.528 1.00 31.86 94 VAL A N 1
ATOM 692 C CA . VAL A 1 94 ? -1.339 -5.275 -17.017 1.00 31.86 94 VAL A CA 1
ATOM 693 C C . VAL A 1 94 ? -0.664 -6.254 -17.965 1.00 31.86 94 VAL A C 1
ATOM 695 O O . VAL A 1 94 ? -0.829 -7.468 -17.866 1.00 31.86 94 VAL A O 1
ATOM 698 N N . GLU A 1 95 ? 0.043 -5.687 -18.936 1.00 33.53 95 GLU A N 1
ATOM 699 C CA . GLU A 1 95 ? 0.944 -6.379 -19.850 1.00 33.53 95 GLU A CA 1
ATOM 700 C C . GLU A 1 95 ? 1.981 -7.161 -19.017 1.00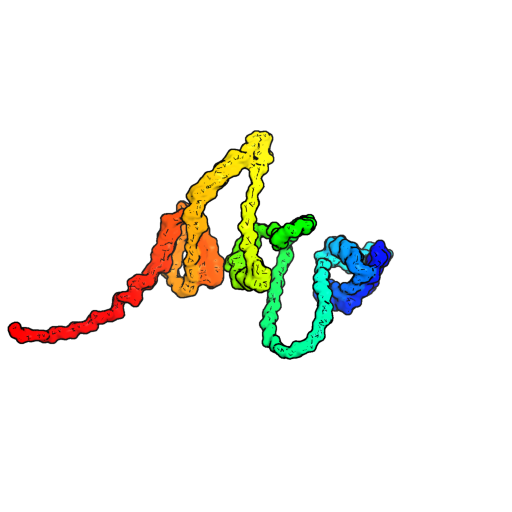 33.53 95 GLU A C 1
ATOM 702 O O . GLU A 1 95 ? 2.916 -6.595 -18.448 1.00 33.53 95 GLU A O 1
ATOM 707 N N . GLY A 1 96 ? 1.768 -8.468 -18.870 1.00 31.75 96 GLY A N 1
ATOM 708 C CA . GLY A 1 96 ? 2.638 -9.352 -18.106 1.00 31.75 96 GLY A CA 1
ATOM 709 C C . GLY A 1 96 ? 3.916 -9.662 -18.876 1.00 31.75 96 GLY A C 1
ATOM 710 O O . GLY A 1 96 ? 3.911 -10.467 -19.805 1.00 31.75 96 GLY A O 1
ATOM 711 N N . HIS A 1 97 ? 5.034 -9.074 -18.456 1.00 33.81 97 HIS A N 1
ATOM 712 C CA . HIS A 1 97 ? 6.364 -9.538 -18.840 1.00 33.81 97 HIS A CA 1
ATOM 713 C C . HIS A 1 97 ? 6.700 -10.802 -18.029 1.00 33.81 97 HIS A C 1
ATOM 715 O O . HIS A 1 97 ? 7.433 -10.743 -17.045 1.00 33.81 97 HIS A O 1
ATOM 721 N N . LEU A 1 98 ? 6.151 -11.961 -18.415 1.00 37.75 98 LEU A N 1
ATOM 722 C CA . LEU A 1 98 ? 6.665 -13.245 -17.931 1.00 37.75 98 LEU A CA 1
ATOM 723 C C . LEU A 1 98 ? 8.033 -13.484 -18.574 1.00 37.75 98 LEU A C 1
ATOM 725 O O . LEU A 1 98 ? 8.136 -13.943 -19.712 1.00 37.75 98 LEU A O 1
ATOM 729 N N . LYS A 1 99 ? 9.099 -13.153 -17.845 1.00 35.66 99 LYS A N 1
ATOM 730 C CA . LYS A 1 99 ? 10.439 -13.641 -18.163 1.00 35.66 99 LYS A CA 1
ATOM 731 C C . LYS A 1 99 ? 10.600 -15.034 -17.574 1.00 35.66 99 LYS A C 1
ATOM 733 O O . LYS A 1 99 ? 10.679 -15.212 -16.365 1.00 35.66 99 LYS A O 1
ATOM 738 N N . GLU A 1 100 ? 10.656 -16.006 -18.470 1.00 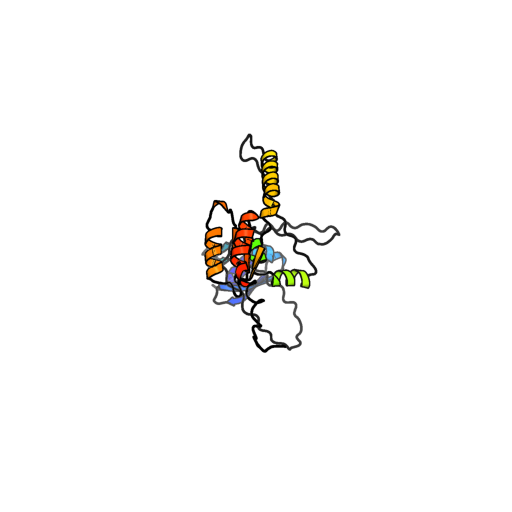40.22 100 GLU A N 1
ATOM 739 C CA . GLU A 1 100 ? 11.088 -17.374 -18.219 1.00 40.22 100 GLU A CA 1
ATOM 740 C C . GLU A 1 100 ? 12.529 -17.344 -17.669 1.00 40.22 100 GLU A C 1
ATOM 742 O O . GLU A 1 100 ? 13.446 -16.873 -18.349 1.00 40.22 100 GLU A O 1
ATOM 747 N N . GLN A 1 101 ? 12.752 -17.793 -16.428 1.00 44.81 101 GLN A N 1
ATOM 748 C CA . GLN A 1 101 ? 14.104 -18.025 -15.910 1.00 44.81 101 GLN A CA 1
ATOM 749 C C . GLN A 1 101 ? 14.333 -19.508 -15.619 1.00 44.81 101 GLN A C 1
ATOM 751 O O . GLN A 1 101 ? 13.710 -20.122 -14.761 1.00 44.81 101 GLN A O 1
ATOM 756 N N . SER A 1 102 ? 15.286 -20.035 -16.388 1.00 43.41 102 SER A N 1
ATOM 757 C CA . SER A 1 102 ? 15.938 -21.336 -16.296 1.00 43.41 102 SER A CA 1
ATOM 758 C C . SER A 1 102 ? 16.372 -21.699 -14.873 1.00 43.41 102 SER A C 1
ATOM 760 O O . SER A 1 102 ? 17.053 -20.928 -14.197 1.00 43.41 102 SER A O 1
ATOM 762 N N . SER A 1 103 ? 16.067 -22.939 -14.494 1.00 48.03 103 SER A N 1
ATOM 763 C CA . SER A 1 103 ? 16.411 -23.600 -13.237 1.00 48.03 103 SER A CA 1
ATOM 764 C C . SER A 1 103 ? 17.920 -23.694 -12.979 1.00 48.03 103 SER A C 1
ATOM 766 O O . SER A 1 103 ? 18.662 -24.253 -13.790 1.00 48.03 103 SER A O 1
ATOM 768 N N . ALA A 1 104 ? 18.347 -23.270 -11.792 1.00 41.69 104 ALA A N 1
ATOM 769 C CA . ALA A 1 104 ? 19.553 -23.756 -11.129 1.00 41.69 104 ALA A CA 1
ATOM 770 C C . ALA A 1 104 ? 19.150 -24.237 -9.730 1.00 41.69 104 ALA A C 1
ATOM 772 O O . ALA A 1 104 ? 18.379 -23.561 -9.055 1.00 41.69 104 ALA A O 1
ATOM 773 N N . ALA A 1 105 ? 19.630 -25.415 -9.321 1.00 50.69 105 ALA A N 1
ATOM 774 C CA . ALA A 1 105 ? 19.300 -26.043 -8.044 1.00 50.69 105 ALA A CA 1
ATOM 775 C C . ALA A 1 105 ? 19.603 -25.100 -6.862 1.00 50.69 105 ALA A C 1
ATOM 777 O O . ALA A 1 105 ? 20.749 -24.902 -6.466 1.00 50.69 105 ALA A O 1
ATOM 778 N N . GLY A 1 106 ? 18.543 -24.508 -6.331 1.00 53.84 106 GLY A N 1
ATOM 779 C CA . GLY A 1 106 ? 18.493 -23.510 -5.271 1.00 53.84 106 GLY A CA 1
ATOM 780 C C . GLY A 1 106 ? 17.014 -23.266 -4.971 1.00 53.84 106 GLY A C 1
ATOM 781 O O . GLY A 1 106 ? 16.175 -23.625 -5.793 1.00 53.84 106 GLY A O 1
ATOM 782 N N . GLN A 1 107 ? 16.680 -22.752 -3.784 1.00 60.38 107 GLN A N 1
ATOM 783 C CA . GLN A 1 107 ? 15.293 -22.454 -3.396 1.00 60.38 107 GLN A CA 1
ATOM 784 C C . GLN A 1 107 ? 14.517 -21.835 -4.564 1.00 60.38 107 GLN A C 1
ATOM 786 O O . GLN A 1 107 ? 14.915 -20.794 -5.078 1.00 60.38 107 GLN A O 1
ATOM 791 N N . GLU A 1 108 ? 13.449 -22.507 -4.988 1.00 79.00 108 GLU A N 1
ATOM 792 C CA . GLU A 1 108 ? 12.612 -22.055 -6.092 1.00 79.00 108 GLU A CA 1
ATOM 793 C C . GLU A 1 108 ? 11.936 -20.744 -5.676 1.00 79.00 108 GLU A C 1
ATOM 795 O O . GLU A 1 108 ? 11.065 -20.718 -4.805 1.00 79.00 108 GLU A O 1
ATOM 800 N N . THR A 1 109 ? 12.408 -19.633 -6.236 1.00 84.56 109 THR A N 1
ATOM 801 C CA . THR A 1 109 ? 11.860 -18.300 -5.998 1.00 84.56 109 THR A CA 1
ATOM 802 C C . THR A 1 109 ? 11.112 -17.846 -7.241 1.00 84.56 109 THR A C 1
ATOM 804 O O . THR A 1 109 ? 11.684 -17.701 -8.317 1.00 84.56 109 THR A O 1
ATOM 807 N N . ASN A 1 110 ? 9.812 -17.607 -7.083 1.00 89.00 110 ASN A N 1
ATOM 808 C CA . ASN A 1 110 ? 8.968 -17.034 -8.126 1.00 89.00 110 ASN A CA 1
ATOM 809 C C . ASN A 1 110 ? 8.766 -15.543 -7.842 1.00 89.00 110 ASN A C 1
ATOM 811 O O . ASN A 1 110 ? 8.431 -15.164 -6.719 1.00 89.00 110 ASN A O 1
ATOM 815 N N . THR A 1 111 ? 8.970 -14.699 -8.852 1.00 91.94 111 THR A N 1
ATOM 816 C CA . THR A 1 111 ? 8.805 -13.243 -8.757 1.00 91.94 111 THR A CA 1
ATOM 817 C C . THR A 1 111 ? 7.741 -12.761 -9.738 1.00 91.94 111 THR A C 1
ATOM 819 O O . THR A 1 111 ? 7.512 -13.365 -10.785 1.00 91.94 111 THR A O 1
ATOM 822 N N . CYS A 1 112 ? 7.057 -11.674 -9.389 1.00 91.50 112 CYS A N 1
ATOM 823 C CA . CYS A 1 112 ? 6.122 -10.997 -10.280 1.00 91.50 112 CYS A CA 1
ATOM 824 C C . CYS A 1 112 ? 6.172 -9.486 -10.041 1.00 91.50 112 CYS A C 1
ATOM 826 O O . CYS A 1 112 ? 6.339 -9.039 -8.904 1.00 91.50 112 CYS A O 1
ATOM 828 N N . ASP A 1 113 ? 6.016 -8.710 -11.114 1.00 91.50 113 ASP A N 1
ATOM 829 C CA . ASP A 1 113 ? 5.915 -7.256 -11.041 1.00 91.50 113 ASP A CA 1
ATOM 830 C C . ASP A 1 113 ? 4.443 -6.862 -10.905 1.00 91.50 113 ASP A C 1
ATOM 832 O O . ASP A 1 113 ? 3.621 -7.147 -11.777 1.00 91.50 113 ASP A O 1
ATOM 836 N N . ILE A 1 114 ? 4.104 -6.200 -9.800 1.00 90.31 114 ILE A N 1
ATOM 837 C CA . ILE A 1 114 ? 2.746 -5.729 -9.523 1.00 90.31 114 ILE A CA 1
ATOM 838 C C . ILE A 1 114 ? 2.800 -4.214 -9.309 1.00 90.31 114 ILE A C 1
ATOM 840 O O . ILE A 1 114 ? 3.623 -3.739 -8.520 1.00 90.31 114 ILE A O 1
ATOM 844 N N . PRO A 1 115 ? 1.920 -3.422 -9.953 1.00 92.44 115 PRO A N 1
ATOM 845 C CA . PRO A 1 115 ? 1.828 -1.997 -9.672 1.00 92.44 115 PRO A CA 1
ATOM 846 C C . PRO A 1 115 ? 1.607 -1.732 -8.177 1.00 92.44 115 PRO A C 1
ATOM 848 O O . PRO A 1 115 ? 0.736 -2.337 -7.551 1.00 92.44 115 PRO A O 1
ATOM 851 N N . MET A 1 116 ? 2.340 -0.767 -7.613 1.00 88.62 116 MET A N 1
ATOM 852 C CA . MET A 1 116 ? 2.316 -0.458 -6.173 1.00 88.62 116 MET A CA 1
ATOM 853 C C . MET A 1 116 ? 0.898 -0.276 -5.609 1.00 88.62 116 MET A C 1
ATOM 855 O O . MET A 1 116 ? 0.599 -0.741 -4.514 1.00 88.62 116 MET A O 1
ATOM 859 N N . HIS A 1 117 ? 0.002 0.375 -6.356 1.00 87.25 117 HIS A N 1
ATOM 860 C CA . HIS A 1 117 ? -1.371 0.602 -5.902 1.00 87.25 117 HIS A CA 1
ATOM 861 C C . HIS A 1 117 ? -2.190 -0.696 -5.805 1.00 87.25 117 HIS A C 1
ATOM 863 O O . HIS A 1 117 ? -2.945 -0.857 -4.849 1.00 87.25 117 HIS A O 1
ATOM 869 N N . HIS A 1 118 ? -1.993 -1.646 -6.729 1.00 90.56 118 HIS A N 1
ATOM 870 C CA . HIS A 1 118 ? -2.615 -2.971 -6.659 1.00 90.56 118 HIS A CA 1
ATOM 871 C C . HIS A 1 118 ? -2.068 -3.749 -5.462 1.00 90.56 118 HIS A C 1
ATOM 873 O O . HIS A 1 118 ? -2.838 -4.258 -4.651 1.00 90.56 118 HIS A O 1
ATOM 879 N N . PHE A 1 119 ? -0.741 -3.774 -5.302 1.00 92.19 119 PHE A N 1
ATOM 880 C CA . PHE A 1 119 ? -0.103 -4.429 -4.162 1.00 92.19 119 PHE A CA 1
ATOM 881 C C . PHE A 1 119 ? -0.602 -3.858 -2.824 1.00 92.19 119 PHE A C 1
ATOM 883 O O . PHE A 1 119 ? -0.975 -4.606 -1.919 1.00 92.19 119 PHE A O 1
ATOM 890 N N . SER A 1 120 ? -0.686 -2.530 -2.712 1.00 88.00 120 SER A N 1
ATOM 891 C CA . SER A 1 120 ? -1.204 -1.843 -1.526 1.00 88.00 120 SER A CA 1
ATOM 892 C C . SER A 1 120 ? -2.666 -2.196 -1.241 1.00 88.00 120 SER A C 1
ATOM 894 O O . SER A 1 120 ? -3.018 -2.414 -0.086 1.00 88.00 120 SER A O 1
ATOM 896 N N . TYR A 1 121 ? -3.521 -2.273 -2.264 1.00 89.19 121 TYR A N 1
ATOM 897 C CA . TYR A 1 121 ? -4.925 -2.648 -2.092 1.00 89.19 121 TYR A CA 1
ATOM 898 C C . TYR A 1 121 ? -5.070 -4.086 -1.580 1.00 89.19 121 TYR A C 1
ATOM 900 O O . TYR A 1 121 ? -5.752 -4.315 -0.576 1.00 89.19 121 TYR A O 1
ATOM 908 N N . VAL A 1 122 ? -4.383 -5.039 -2.222 1.00 91.69 122 VAL A N 1
ATOM 909 C CA . VAL A 1 122 ? -4.471 -6.464 -1.876 1.00 91.69 122 VAL A CA 1
ATOM 910 C C . VAL A 1 122 ? -3.937 -6.716 -0.465 1.00 91.69 122 VAL A C 1
ATOM 912 O O . VAL A 1 122 ? -4.600 -7.357 0.346 1.00 91.69 122 VAL A O 1
ATOM 915 N N . THR A 1 123 ? -2.785 -6.134 -0.121 1.00 89.19 123 THR A N 1
ATOM 916 C CA . THR A 1 123 ? -2.178 -6.295 1.213 1.00 89.19 123 THR A CA 1
ATOM 917 C C . THR A 1 123 ? -2.963 -5.650 2.347 1.00 89.19 123 THR A C 1
ATOM 919 O O . THR A 1 123 ? -2.824 -6.070 3.494 1.00 89.19 123 THR A O 1
ATOM 922 N N . GLN A 1 124 ? -3.785 -4.640 2.066 1.00 84.56 124 GLN A N 1
ATOM 923 C CA . GLN A 1 124 ? -4.600 -3.987 3.089 1.00 84.56 124 GLN A CA 1
ATOM 924 C C . GLN A 1 124 ? -5.956 -4.665 3.288 1.00 84.56 124 GLN A C 1
ATOM 926 O O . GLN A 1 124 ? -6.409 -4.744 4.428 1.00 84.56 124 GLN A O 1
ATOM 931 N N . ASN A 1 125 ? -6.581 -5.162 2.217 1.00 86.69 125 ASN A N 1
ATOM 932 C CA . ASN A 1 125 ? -7.958 -5.668 2.257 1.00 86.69 125 ASN A CA 1
ATOM 933 C C . ASN A 1 125 ? -8.056 -7.199 2.315 1.00 86.69 125 ASN A C 1
ATOM 935 O O . ASN A 1 125 ? -9.037 -7.705 2.842 1.00 86.69 125 ASN A O 1
ATOM 939 N N . TYR A 1 126 ? -7.042 -7.930 1.841 1.00 91.81 126 TYR A N 1
ATOM 940 C CA . TYR A 1 126 ? -7.054 -9.399 1.743 1.00 91.81 126 TYR A CA 1
ATOM 941 C C . TYR A 1 126 ? -5.948 -10.035 2.594 1.00 91.81 126 TYR A C 1
ATOM 943 O O . TYR A 1 126 ? -5.221 -10.944 2.179 1.00 91.81 126 TYR A O 1
ATOM 951 N N . LYS A 1 127 ? -5.754 -9.492 3.802 1.00 89.88 127 LYS A N 1
ATOM 952 C CA . LYS A 1 127 ? -4.688 -9.915 4.724 1.00 89.88 127 LYS A CA 1
ATOM 953 C C . LYS A 1 127 ? -4.814 -11.387 5.107 1.00 89.88 127 LYS A C 1
ATOM 955 O O . LYS A 1 127 ? -3.799 -12.070 5.226 1.00 89.88 127 LYS A O 1
ATOM 960 N N . GLU A 1 128 ? -6.035 -11.874 5.314 1.00 92.94 128 GLU A N 1
ATOM 961 C CA . GLU A 1 128 ? -6.277 -13.260 5.723 1.00 92.94 128 GLU A CA 1
ATOM 962 C C . GLU A 1 128 ? -6.064 -14.238 4.563 1.00 92.94 128 GLU A C 1
ATOM 964 O O . GLU A 1 128 ? -5.496 -15.313 4.753 1.00 92.94 128 GLU A O 1
ATOM 969 N N . GLU A 1 129 ? -6.409 -13.844 3.340 1.00 95.94 129 GLU A N 1
ATOM 970 C CA . GLU A 1 129 ? -6.130 -14.602 2.127 1.00 95.94 129 GLU A CA 1
ATOM 971 C C . GLU A 1 129 ? -4.628 -14.698 1.872 1.00 95.94 129 GLU A C 1
ATOM 973 O O . GLU A 1 129 ? -4.144 -15.793 1.592 1.00 95.94 129 GLU A O 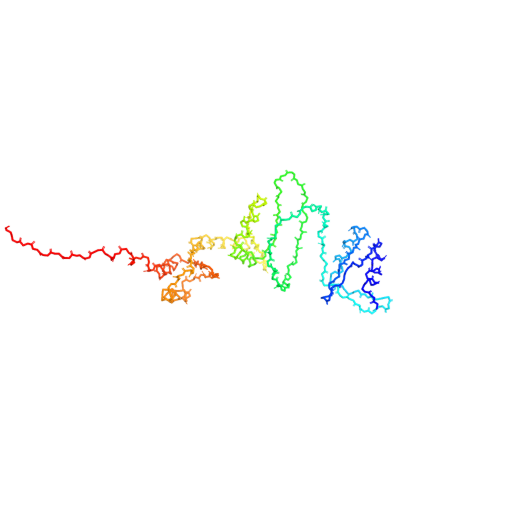1
ATOM 978 N N . ILE A 1 130 ? -3.877 -13.601 2.028 1.00 95.56 130 ILE A N 1
ATOM 979 C CA . ILE A 1 130 ? -2.410 -13.617 1.918 1.00 95.56 130 ILE A CA 1
ATOM 980 C C . ILE A 1 130 ? -1.809 -14.558 2.965 1.00 95.56 130 ILE A C 1
ATOM 982 O O . ILE A 1 130 ? -1.041 -15.449 2.605 1.00 95.56 130 ILE A O 1
ATOM 986 N N . LYS A 1 131 ? -2.206 -14.436 4.241 1.00 96.00 131 LYS A N 1
ATOM 987 C CA . LYS A 1 131 ? -1.745 -15.346 5.307 1.00 96.00 131 LYS A CA 1
ATOM 988 C C . LYS A 1 131 ? -2.068 -16.804 4.986 1.00 96.00 131 LYS A C 1
ATOM 990 O O . LYS A 1 131 ? -1.262 -17.694 5.257 1.00 96.00 131 LYS A O 1
ATOM 995 N N . ARG A 1 132 ? -3.248 -17.071 4.417 1.00 98.06 132 ARG A N 1
ATOM 996 C CA . ARG A 1 132 ? -3.649 -18.411 3.976 1.00 98.06 132 ARG A CA 1
ATOM 997 C C . ARG A 1 132 ? -2.765 -18.902 2.831 1.00 98.06 132 ARG A C 1
ATOM 999 O O . ARG A 1 132 ? -2.331 -20.045 2.897 1.00 98.06 132 ARG A O 1
ATOM 1006 N N . ILE A 1 133 ? -2.478 -18.075 1.824 1.00 96.94 133 ILE A N 1
ATOM 1007 C CA . ILE A 1 133 ? -1.583 -18.413 0.703 1.00 96.94 133 ILE A CA 1
ATOM 1008 C C . ILE A 1 133 ? -0.188 -18.762 1.225 1.00 96.94 133 ILE A C 1
ATOM 1010 O O . ILE A 1 133 ? 0.333 -19.823 0.886 1.00 96.94 133 ILE A O 1
ATOM 1014 N N . GLU A 1 134 ? 0.390 -17.922 2.083 1.00 96.81 134 GLU A N 1
ATOM 1015 C CA . GLU A 1 134 ? 1.693 -18.174 2.708 1.00 96.81 134 GLU A CA 1
ATOM 1016 C C . GLU A 1 134 ? 1.694 -19.498 3.481 1.00 96.81 134 GLU A C 1
ATOM 1018 O O . GLU A 1 134 ? 2.562 -20.347 3.284 1.00 96.81 134 GLU A O 1
ATOM 1023 N N . LYS A 1 135 ? 0.671 -19.718 4.316 1.00 97.69 135 LYS A N 1
ATOM 1024 C CA . LYS A 1 135 ? 0.556 -20.916 5.153 1.00 97.69 135 LYS A CA 1
ATOM 1025 C C . LYS A 1 135 ? 0.355 -22.198 4.344 1.00 97.69 135 LYS A C 1
ATOM 1027 O O . LYS A 1 135 ? 1.017 -23.188 4.632 1.00 97.69 135 LYS A O 1
ATOM 1032 N N . VAL A 1 136 ? -0.568 -22.199 3.381 1.00 97.81 136 VAL A N 1
ATOM 1033 C CA . VAL A 1 136 ? -0.913 -23.386 2.576 1.00 97.81 136 VAL A CA 1
ATOM 1034 C C . VAL A 1 136 ? 0.256 -23.803 1.691 1.00 97.81 136 VAL A C 1
ATOM 1036 O O . VAL A 1 136 ? 0.508 -24.994 1.550 1.00 97.81 136 VAL A O 1
ATOM 1039 N N . ASN A 1 137 ? 0.991 -22.836 1.140 1.00 96.31 137 ASN A N 1
ATOM 1040 C CA . ASN A 1 137 ? 2.099 -23.117 0.228 1.00 96.31 137 ASN A CA 1
ATOM 1041 C C . ASN A 1 137 ? 3.465 -23.172 0.931 1.00 96.31 137 ASN A C 1
ATOM 1043 O O . ASN A 1 137 ? 4.470 -23.445 0.285 1.00 96.31 137 ASN A O 1
ATOM 1047 N N . GLY A 1 138 ? 3.532 -22.903 2.241 1.00 95.12 138 GLY A N 1
ATOM 1048 C CA . GLY A 1 138 ? 4.791 -22.894 2.992 1.00 95.12 138 GLY A CA 1
ATOM 1049 C C . GLY A 1 138 ? 5.770 -21.803 2.542 1.00 95.12 138 GLY A C 1
ATOM 1050 O O . GLY A 1 138 ? 6.981 -21.973 2.676 1.00 95.12 138 GLY A O 1
ATOM 1051 N N . VAL A 1 139 ? 5.258 -20.692 2.006 1.00 94.69 139 VAL A N 1
ATOM 1052 C CA . VAL A 1 139 ? 6.058 -19.580 1.471 1.00 94.69 139 VAL A CA 1
ATOM 1053 C C . VAL A 1 139 ? 5.912 -18.331 2.329 1.00 94.69 139 VAL A C 1
ATOM 1055 O O . VAL A 1 139 ? 5.005 -18.216 3.150 1.00 94.69 139 VAL A O 1
ATOM 1058 N N . LYS A 1 140 ? 6.805 -17.366 2.111 1.00 94.19 140 LYS A N 1
ATOM 1059 C CA . LYS A 1 140 ? 6.628 -15.994 2.582 1.00 94.19 140 LYS A CA 1
ATOM 1060 C C . LYS A 1 140 ? 6.546 -15.069 1.390 1.00 94.19 140 LYS A C 1
ATOM 1062 O O . LYS A 1 140 ? 7.373 -15.158 0.484 1.00 94.19 140 LYS A O 1
ATOM 1067 N N . LEU A 1 141 ? 5.587 -14.161 1.426 1.00 93.31 141 LEU A N 1
ATOM 1068 C CA . LEU A 1 141 ? 5.523 -13.065 0.488 1.00 93.31 141 LEU A CA 1
ATOM 1069 C C . LEU A 1 141 ? 6.562 -12.024 0.911 1.00 93.31 141 LEU A C 1
ATOM 1071 O O . LEU A 1 141 ? 6.496 -11.448 1.998 1.00 93.31 141 LEU A O 1
ATOM 1075 N N . VAL A 1 142 ? 7.532 -11.783 0.036 1.00 92.38 142 VAL A N 1
ATOM 1076 C CA . VAL A 1 142 ? 8.518 -10.712 0.185 1.00 92.38 142 VAL A CA 1
ATOM 1077 C C . VAL A 1 142 ? 8.259 -9.704 -0.922 1.00 92.38 142 VAL A C 1
ATOM 1079 O O . VAL A 1 142 ? 8.226 -10.068 -2.093 1.00 92.38 142 VAL A O 1
ATOM 1082 N N . ALA A 1 143 ? 8.044 -8.448 -0.543 1.00 91.75 143 ALA A N 1
ATOM 1083 C CA . ALA A 1 143 ? 7.804 -7.364 -1.482 1.00 91.75 143 ALA A CA 1
ATOM 1084 C C . ALA A 1 143 ? 8.975 -6.386 -1.468 1.00 91.75 143 ALA A C 1
ATOM 1086 O O . ALA A 1 143 ? 9.412 -5.938 -0.406 1.00 91.75 143 ALA A O 1
ATOM 1087 N N . GLU A 1 144 ? 9.447 -6.031 -2.658 1.00 90.81 144 GLU A N 1
ATOM 1088 C CA . GLU A 1 144 ? 10.538 -5.087 -2.860 1.00 90.81 144 GLU A CA 1
ATOM 1089 C C . GLU A 1 144 ? 10.067 -3.929 -3.737 1.00 90.81 144 GLU A C 1
ATOM 1091 O O . GLU A 1 144 ? 9.361 -4.117 -4.727 1.00 90.81 144 GLU A O 1
ATOM 1096 N N . VAL A 1 145 ? 10.462 -2.709 -3.371 1.00 89.81 145 VAL A N 1
ATOM 1097 C CA . VAL A 1 145 ? 10.188 -1.510 -4.168 1.00 89.81 145 VAL A CA 1
ATOM 1098 C C . VAL A 1 145 ? 11.462 -1.123 -4.888 1.00 89.81 145 VAL A C 1
ATOM 1100 O O . VAL A 1 145 ? 12.407 -0.634 -4.268 1.00 89.81 145 VAL A O 1
ATOM 1103 N N . LYS A 1 146 ? 11.487 -1.329 -6.203 1.00 90.50 146 LYS A N 1
ATOM 1104 C CA . LYS A 1 146 ? 12.611 -0.931 -7.046 1.00 90.50 146 LYS A CA 1
ATOM 1105 C C . LYS A 1 146 ? 12.357 0.447 -7.647 1.00 90.50 146 LYS A C 1
ATOM 1107 O O . LYS A 1 146 ? 11.324 0.679 -8.267 1.00 90.50 146 LYS A O 1
ATOM 1112 N N . LEU A 1 147 ? 13.322 1.348 -7.481 1.00 92.12 147 LEU A N 1
ATOM 1113 C CA . LEU A 1 147 ? 13.325 2.672 -8.099 1.00 92.12 147 LEU A CA 1
ATOM 1114 C C . LEU A 1 147 ? 14.518 2.784 -9.045 1.00 92.12 147 LEU A C 1
ATOM 1116 O O . LEU A 1 147 ? 15.641 2.447 -8.667 1.00 92.12 147 LEU A O 1
ATOM 1120 N N . THR A 1 148 ? 14.271 3.285 -10.251 1.00 94.12 148 THR A N 1
ATOM 1121 C CA . THR A 1 148 ? 15.313 3.567 -11.242 1.00 94.12 148 THR A CA 1
ATOM 1122 C C . THR A 1 148 ? 15.438 5.079 -11.405 1.00 94.12 148 THR A C 1
ATOM 1124 O O . THR A 1 148 ? 14.438 5.765 -11.602 1.00 94.12 148 THR A O 1
ATOM 1127 N N . PHE A 1 149 ? 16.664 5.597 -11.306 1.00 94.38 149 PHE A N 1
ATOM 1128 C CA . PHE A 1 149 ? 16.979 7.010 -11.517 1.00 94.38 149 PHE A CA 1
ATOM 1129 C C . PHE A 1 149 ? 17.685 7.146 -12.863 1.00 94.38 149 PHE A C 1
ATOM 1131 O O . PHE A 1 149 ? 18.853 6.780 -12.991 1.00 94.38 149 PHE A O 1
ATOM 1138 N N . GLU A 1 150 ? 16.975 7.655 -13.862 1.00 95.00 150 GLU A N 1
ATOM 1139 C CA . GLU A 1 150 ? 17.496 7.847 -15.216 1.00 95.00 150 GLU A CA 1
ATOM 1140 C C . GLU A 1 150 ? 17.696 9.338 -15.488 1.00 95.00 150 GLU A C 1
ATOM 1142 O O . GLU A 1 150 ? 16.929 10.176 -15.013 1.00 95.00 150 GLU A O 1
ATOM 1147 N N . ALA A 1 151 ? 18.758 9.683 -16.217 1.00 94.94 151 ALA A N 1
ATOM 1148 C CA . ALA A 1 151 ? 18.961 11.053 -16.666 1.00 94.94 151 ALA A CA 1
ATOM 1149 C C . ALA A 1 151 ? 18.010 11.337 -17.836 1.00 94.94 151 ALA A C 1
ATOM 1151 O O . ALA A 1 151 ? 18.107 10.701 -18.882 1.00 94.94 151 ALA A O 1
ATOM 1152 N N . ASP A 1 152 ? 17.120 12.308 -17.667 1.00 92.38 152 ASP A N 1
ATOM 1153 C CA . ASP A 1 152 ? 16.228 12.813 -18.717 1.00 92.38 152 ASP A CA 1
ATOM 1154 C C . ASP A 1 152 ? 16.863 13.961 -19.524 1.00 92.38 152 ASP A C 1
ATOM 1156 O O . ASP A 1 152 ? 16.357 14.368 -20.570 1.00 92.38 152 ASP A O 1
ATOM 1160 N N . GLN A 1 153 ? 17.998 14.477 -19.048 1.00 93.25 153 GLN A N 1
ATOM 1161 C CA . GLN A 1 153 ? 18.736 15.591 -19.630 1.00 93.25 153 GLN A CA 1
ATOM 1162 C C . GLN A 1 153 ? 20.226 15.270 -19.735 1.00 93.25 153 GLN A C 1
ATOM 1164 O O . GLN A 1 153 ? 20.771 14.474 -18.970 1.00 93.25 153 GLN A O 1
ATOM 1169 N N . LYS A 1 154 ? 20.903 15.950 -20.668 1.00 90.75 154 LYS A N 1
ATOM 1170 C CA . LYS A 1 154 ? 22.328 15.752 -20.979 1.00 90.75 154 LYS A CA 1
ATOM 1171 C C . LYS A 1 154 ? 23.242 15.860 -19.752 1.00 90.75 154 LYS A C 1
ATOM 1173 O O . LYS A 1 154 ? 24.193 15.094 -19.644 1.00 90.75 154 LYS A O 1
ATOM 1178 N N . ASP A 1 155 ? 22.920 16.767 -18.833 1.00 93.00 155 ASP A N 1
ATOM 1179 C CA . ASP A 1 155 ? 23.687 17.015 -17.607 1.00 93.00 155 ASP A CA 1
ATOM 1180 C C . ASP A 1 155 ? 22.989 16.450 -16.352 1.00 93.00 155 ASP A C 1
ATOM 1182 O O . ASP A 1 155 ? 23.271 16.862 -15.225 1.00 93.00 155 ASP A O 1
ATOM 1186 N N . GLY A 1 156 ? 22.053 15.509 -16.534 1.00 93.81 156 GLY A N 1
ATOM 1187 C CA . GLY A 1 156 ? 21.337 14.848 -15.447 1.00 93.81 156 GLY A CA 1
ATOM 1188 C C . GLY A 1 156 ? 22.281 14.090 -14.508 1.00 93.81 156 GLY A C 1
ATOM 1189 O O . GLY A 1 156 ? 23.244 13.450 -14.931 1.00 93.81 156 GLY A O 1
ATOM 1190 N N . ARG A 1 157 ? 22.003 14.150 -13.200 1.00 96.12 157 ARG A N 1
ATOM 1191 C CA . ARG A 1 157 ? 22.864 13.582 -12.145 1.00 96.12 157 ARG A CA 1
ATOM 1192 C C . ARG A 1 157 ? 22.123 12.503 -11.340 1.00 96.12 157 ARG A C 1
ATOM 1194 O O . ARG A 1 157 ? 21.855 12.722 -10.157 1.00 96.12 157 ARG A O 1
ATOM 1201 N N . PRO A 1 158 ? 21.815 11.329 -11.924 1.00 95.31 158 PRO A N 1
ATOM 1202 C CA . PRO A 1 158 ? 20.995 10.298 -11.275 1.00 95.31 158 PRO A CA 1
ATOM 1203 C C . PRO A 1 158 ? 21.572 9.821 -9.933 1.00 95.31 158 PRO A C 1
ATOM 1205 O O . PRO A 1 158 ? 20.828 9.646 -8.976 1.00 95.31 158 PRO A O 1
ATOM 1208 N N . ASN A 1 159 ? 22.900 9.724 -9.802 1.00 94.25 159 ASN A N 1
ATOM 1209 C CA . ASN A 1 159 ? 23.555 9.356 -8.535 1.00 94.25 159 ASN A CA 1
ATOM 1210 C C . ASN A 1 159 ? 23.366 10.408 -7.426 1.00 94.25 159 ASN A C 1
ATOM 1212 O O . ASN A 1 159 ? 23.257 10.070 -6.245 1.00 94.25 159 ASN A O 1
ATOM 1216 N N . TYR A 1 160 ? 23.338 11.690 -7.799 1.00 94.62 160 TYR A N 1
ATOM 1217 C CA . TYR A 1 160 ? 23.072 12.772 -6.855 1.00 94.62 160 TYR A CA 1
ATOM 1218 C C . TYR A 1 160 ? 21.600 12.756 -6.429 1.00 94.62 160 TYR A C 1
ATOM 1220 O O . TYR A 1 160 ? 21.325 12.743 -5.234 1.00 94.62 160 TYR A O 1
ATOM 1228 N N . ALA A 1 161 ? 20.677 12.630 -7.388 1.00 96.50 161 ALA A N 1
ATOM 1229 C CA . ALA A 1 161 ? 19.244 12.499 -7.118 1.00 96.50 161 ALA A CA 1
ATOM 1230 C C . ALA A 1 161 ? 18.923 11.283 -6.232 1.00 96.50 161 ALA A C 1
ATOM 1232 O O . ALA A 1 161 ? 18.151 11.398 -5.282 1.00 96.50 161 ALA A O 1
ATOM 1233 N N . PHE A 1 162 ? 19.568 10.139 -6.482 1.00 95.69 162 PHE A N 1
ATOM 1234 C CA . PHE A 1 162 ? 19.479 8.961 -5.620 1.00 95.69 162 PHE A CA 1
ATOM 1235 C C . PHE A 1 162 ? 19.921 9.289 -4.188 1.00 95.69 162 PHE A C 1
ATOM 1237 O O . PHE A 1 162 ? 19.209 8.980 -3.237 1.00 95.69 162 PHE A O 1
ATOM 1244 N N . SER A 1 163 ? 21.060 9.967 -4.021 1.00 96.00 163 SER A N 1
ATOM 1245 C CA . SER A 1 163 ? 21.574 10.347 -2.698 1.00 96.00 163 SER A CA 1
ATOM 1246 C C . SER A 1 163 ? 20.619 11.292 -1.958 1.00 96.00 163 SER A C 1
ATOM 1248 O O . SER A 1 163 ? 20.341 11.088 -0.776 1.00 96.00 163 SER A O 1
ATOM 1250 N N . GLU A 1 164 ? 20.069 12.299 -2.644 1.00 97.56 164 GLU A N 1
ATOM 1251 C CA . GLU A 1 164 ? 19.062 13.201 -2.073 1.00 97.56 164 GLU A CA 1
ATOM 1252 C C . GLU A 1 164 ? 17.775 12.463 -1.687 1.00 97.56 164 GLU A C 1
ATOM 1254 O O . GLU A 1 164 ? 17.232 12.690 -0.603 1.00 97.56 164 GLU A O 1
ATOM 1259 N N . PHE A 1 165 ? 17.319 11.530 -2.526 1.00 96.19 165 PHE A N 1
ATOM 1260 C CA . PHE A 1 165 ? 16.152 10.704 -2.240 1.00 96.19 165 PHE A CA 1
ATOM 1261 C C . PHE A 1 165 ? 16.370 9.811 -1.011 1.00 96.19 165 PHE A C 1
ATOM 1263 O O . PHE A 1 165 ? 15.519 9.771 -0.124 1.00 96.19 165 PHE A O 1
ATOM 1270 N N . ILE A 1 166 ? 17.521 9.141 -0.901 1.00 94.81 166 ILE A N 1
ATOM 1271 C CA . ILE A 1 166 ? 17.852 8.320 0.272 1.00 94.81 166 ILE A CA 1
ATOM 1272 C C . ILE A 1 166 ? 17.907 9.174 1.543 1.00 94.81 166 ILE A C 1
ATOM 1274 O O . ILE A 1 166 ? 17.340 8.773 2.561 1.00 94.81 166 ILE A O 1
ATOM 1278 N N . ASN A 1 167 ? 18.504 10.369 1.488 1.00 95.38 167 ASN A N 1
ATOM 1279 C CA . ASN A 1 167 ? 18.510 11.298 2.621 1.00 95.38 167 ASN A CA 1
ATOM 1280 C C . ASN A 1 167 ? 17.084 11.678 3.055 1.00 95.38 167 ASN A C 1
ATOM 1282 O O . ASN A 1 167 ? 16.790 11.735 4.251 1.00 95.38 167 ASN A O 1
ATOM 1286 N N . LEU A 1 168 ? 16.179 11.902 2.098 1.00 93.06 168 LEU A N 1
ATOM 1287 C CA . LEU A 1 168 ? 14.771 12.175 2.379 1.00 93.06 168 LEU A CA 1
ATOM 1288 C C . LEU A 1 168 ? 14.066 10.969 3.022 1.00 93.06 168 LEU A C 1
ATOM 1290 O O . LEU A 1 168 ? 13.387 11.129 4.036 1.00 93.06 168 LEU A O 1
ATOM 1294 N N . VAL A 1 169 ? 14.262 9.760 2.487 1.00 90.94 169 VAL A N 1
ATOM 1295 C CA . VAL A 1 169 ? 13.695 8.520 3.048 1.00 90.94 169 VAL A CA 1
ATOM 1296 C C . VAL A 1 169 ? 14.179 8.295 4.480 1.00 90.94 169 VAL A C 1
ATOM 1298 O O . VAL A 1 169 ? 13.375 8.011 5.367 1.00 90.94 169 VAL A O 1
ATOM 1301 N N . GLN A 1 170 ? 15.477 8.468 4.734 1.00 91.19 170 GLN A N 1
ATOM 1302 C CA . GLN A 1 170 ? 16.057 8.335 6.071 1.00 91.19 170 GLN A CA 1
ATOM 1303 C C . GLN A 1 170 ? 15.476 9.367 7.041 1.00 91.19 170 GLN A C 1
ATOM 1305 O O . GLN A 1 170 ? 15.096 9.013 8.159 1.00 91.19 170 GLN A O 1
ATOM 1310 N N . LYS A 1 171 ? 15.328 10.622 6.598 1.00 89.81 171 LYS A N 1
ATOM 1311 C CA . LYS A 1 171 ? 14.713 11.696 7.388 1.00 89.81 171 LYS A CA 1
ATOM 1312 C C . LYS A 1 171 ? 13.268 11.374 7.788 1.00 89.81 171 LYS A C 1
ATOM 1314 O O . LYS A 1 171 ? 12.872 11.683 8.908 1.00 89.81 171 LYS A O 1
ATOM 1319 N N . CYS A 1 172 ? 12.504 10.727 6.909 1.00 86.69 172 CYS A N 1
ATOM 1320 C CA . CYS A 1 172 ? 11.094 10.398 7.133 1.00 86.69 172 CYS A CA 1
ATOM 1321 C C . CYS A 1 172 ? 10.849 8.972 7.663 1.00 86.69 172 CYS A C 1
ATOM 1323 O O . CYS A 1 172 ? 9.706 8.606 7.926 1.00 86.69 172 CYS A O 1
ATOM 1325 N N . SER A 1 173 ? 11.884 8.152 7.872 1.00 83.31 173 SER A N 1
ATOM 1326 C CA . SER A 1 173 ? 11.729 6.743 8.282 1.00 83.31 173 SER A CA 1
ATOM 1327 C C . SER A 1 173 ? 10.977 6.582 9.613 1.00 83.31 173 SER A C 1
ATOM 1329 O O . SER A 1 173 ? 10.191 5.654 9.800 1.00 83.31 173 SER A O 1
ATOM 1331 N N . GLY A 1 174 ? 11.159 7.525 10.541 1.00 80.75 174 GLY A N 1
ATOM 1332 C CA . GLY A 1 174 ? 10.429 7.536 11.809 1.00 80.75 174 GLY A CA 1
ATOM 1333 C C . GLY A 1 174 ? 8.966 7.979 11.702 1.00 80.75 174 GLY A C 1
ATOM 1334 O O . GLY A 1 174 ? 8.226 7.770 12.664 1.00 80.75 174 GLY A O 1
ATOM 1335 N N . GLU A 1 175 ? 8.587 8.600 10.584 1.00 86.62 175 GLU A N 1
ATOM 1336 C CA . GLU A 1 175 ? 7.273 9.190 10.289 1.00 86.62 175 GLU A CA 1
ATOM 1337 C C . GLU A 1 175 ? 6.401 8.246 9.449 1.00 86.62 175 GLU A C 1
ATOM 1339 O O . GLU A 1 175 ? 5.178 8.215 9.595 1.00 86.62 175 GLU A O 1
ATOM 1344 N N . SER A 1 176 ? 7.030 7.443 8.586 1.00 81.38 176 SER A N 1
ATOM 1345 C CA . SER A 1 176 ? 6.346 6.455 7.745 1.00 81.38 176 SER A CA 1
ATOM 1346 C C . SER A 1 176 ? 5.758 5.298 8.552 1.00 81.38 176 SER A C 1
ATOM 1348 O O . SER A 1 176 ? 4.774 4.689 8.134 1.00 81.38 176 SER A O 1
ATOM 1350 N N . ARG A 1 177 ? 6.314 5.015 9.739 1.00 83.75 177 ARG A N 1
ATOM 1351 C CA . ARG A 1 177 ? 5.711 4.089 10.699 1.00 83.75 177 ARG A CA 1
ATOM 1352 C C . ARG A 1 177 ? 4.496 4.759 11.339 1.00 83.75 177 ARG A C 1
ATOM 1354 O O . ARG A 1 177 ? 4.632 5.532 12.287 1.00 83.75 177 ARG A O 1
ATOM 1361 N N . GLY A 1 178 ? 3.325 4.471 10.784 1.00 88.69 178 GLY A N 1
ATOM 1362 C CA . GLY A 1 178 ? 2.046 4.920 11.314 1.00 88.69 178 GLY A CA 1
ATOM 1363 C C . GLY A 1 178 ? 1.556 4.112 12.512 1.00 88.69 178 GLY A C 1
ATOM 1364 O O . GLY A 1 178 ? 2.237 3.222 13.034 1.00 88.69 178 GLY A O 1
ATOM 1365 N N . PHE A 1 179 ? 0.325 4.400 12.921 1.00 91.00 179 PHE A N 1
ATOM 1366 C CA . PHE A 1 179 ? -0.423 3.585 13.871 1.00 91.00 179 PHE A CA 1
ATOM 1367 C C . PHE A 1 179 ? -1.805 3.248 13.340 1.00 91.00 179 PHE A C 1
ATOM 1369 O O . PHE A 1 179 ? -2.390 4.014 12.576 1.00 91.00 179 PHE A O 1
ATOM 1376 N N . THR A 1 180 ? -2.318 2.107 13.786 1.00 90.69 180 THR A N 1
ATOM 1377 C CA . THR A 1 180 ? -3.627 1.603 13.388 1.00 90.69 180 THR A CA 1
ATOM 1378 C C . THR A 1 180 ? -4.628 1.771 14.522 1.00 90.69 180 THR A C 1
ATOM 1380 O O . THR A 1 180 ? -4.314 1.530 15.690 1.00 90.69 180 THR A O 1
ATOM 1383 N N . VAL A 1 181 ? -5.833 2.200 14.169 1.00 88.56 181 VAL A N 1
ATOM 1384 C CA . VAL A 1 181 ? -6.972 2.383 15.061 1.00 88.56 181 VAL A CA 1
ATOM 1385 C C . VAL A 1 181 ? -8.123 1.521 14.550 1.00 88.56 181 VAL A C 1
ATOM 1387 O O . VAL A 1 181 ? -8.548 1.719 13.412 1.00 88.56 181 VAL A O 1
ATOM 1390 N N . PRO A 1 182 ? -8.674 0.612 15.368 1.00 88.50 182 PRO A N 1
ATOM 1391 C CA . PRO A 1 182 ? -9.915 -0.072 15.029 1.00 88.50 182 PRO A CA 1
ATOM 1392 C C . PRO A 1 182 ? -11.060 0.934 14.882 1.00 88.50 182 PRO A C 1
ATOM 1394 O O . PRO A 1 182 ? -11.263 1.783 15.750 1.00 88.50 182 PRO A O 1
ATOM 1397 N N . LEU A 1 183 ? -11.839 0.828 13.809 1.00 86.00 183 LEU A N 1
ATOM 1398 C CA . LEU A 1 183 ? -13.031 1.659 13.614 1.00 86.00 183 LEU A CA 1
ATOM 1399 C C . LEU A 1 183 ? -14.205 1.194 14.475 1.00 86.00 183 LEU A C 1
ATOM 1401 O O . LEU A 1 183 ? -15.114 1.975 14.770 1.00 86.00 183 LEU A O 1
ATOM 1405 N N . LYS A 1 184 ? -14.177 -0.070 14.917 1.00 82.81 184 LYS A N 1
ATOM 1406 C CA . LYS A 1 184 ? -15.190 -0.632 15.809 1.00 82.81 184 LYS A CA 1
ATOM 1407 C C . LYS A 1 184 ? -15.289 0.221 17.076 1.00 82.81 184 LYS A C 1
ATOM 1409 O O . LYS A 1 184 ? -14.338 0.313 17.848 1.00 82.81 184 LYS A O 1
ATOM 1414 N N . ASN A 1 185 ? -16.466 0.803 17.301 1.00 78.31 185 ASN A N 1
ATOM 1415 C CA . ASN A 1 185 ? -16.785 1.667 18.444 1.00 78.31 185 ASN A CA 1
ATOM 1416 C C . ASN A 1 185 ? -16.047 3.021 18.471 1.00 78.31 185 ASN A C 1
ATOM 1418 O O . ASN A 1 185 ? -15.870 3.602 19.545 1.00 78.31 185 ASN A O 1
ATOM 1422 N N . MET A 1 186 ? -15.627 3.553 17.318 1.00 84.31 186 MET A N 1
ATOM 1423 C CA . MET A 1 186 ? -15.042 4.893 17.258 1.00 84.31 186 MET A CA 1
ATOM 1424 C C . MET A 1 186 ? -16.059 5.962 17.689 1.00 84.31 186 MET A C 1
ATOM 1426 O O . MET A 1 186 ? -17.176 6.033 17.179 1.00 84.31 186 MET A O 1
ATOM 1430 N N . ASN A 1 187 ? -15.667 6.821 18.632 1.00 88.88 187 ASN A N 1
ATOM 1431 C CA . ASN A 1 187 ? -16.527 7.892 19.123 1.00 88.88 187 ASN A CA 1
ATOM 1432 C C . ASN A 1 187 ? -16.629 9.032 18.079 1.00 88.88 187 ASN A C 1
ATOM 1434 O O . ASN A 1 187 ? -15.596 9.612 17.725 1.00 88.88 187 ASN A O 1
ATOM 1438 N N . PRO A 1 188 ? -17.841 9.429 17.635 1.00 89.12 188 PRO A N 1
ATOM 1439 C CA . PRO A 1 188 ? -18.008 10.452 16.596 1.00 89.12 188 PRO A CA 1
ATOM 1440 C C . PRO A 1 188 ? -17.406 11.820 16.943 1.00 89.12 188 PRO A C 1
ATOM 1442 O O . PRO A 1 188 ? -16.883 12.511 16.070 1.00 89.12 188 PRO A O 1
ATOM 1445 N N . LYS A 1 189 ? -17.443 12.219 18.221 1.00 89.38 189 LYS A N 1
ATOM 1446 C CA . LYS A 1 189 ? -16.878 13.496 18.677 1.00 89.38 189 LYS A CA 1
ATOM 1447 C C . LYS A 1 189 ? -15.351 13.469 18.625 1.00 89.38 189 LYS A C 1
ATOM 1449 O O . LYS A 1 189 ? -14.745 14.396 18.102 1.00 89.38 189 LYS A O 1
ATOM 1454 N N . GLN A 1 190 ? -14.741 12.386 19.103 1.00 89.88 190 GLN A N 1
ATOM 1455 C CA . GLN A 1 190 ? -13.286 12.198 19.048 1.00 89.88 190 GLN A CA 1
ATOM 1456 C C . GLN A 1 190 ? -12.767 12.151 17.615 1.00 89.88 190 GLN A C 1
ATOM 1458 O O . GLN A 1 190 ? -11.714 12.716 17.321 1.00 89.88 190 GLN A O 1
ATOM 1463 N N . TRP A 1 191 ? -13.532 11.520 16.723 1.00 90.69 191 TRP A N 1
ATOM 1464 C CA . TRP A 1 191 ? -13.243 11.522 15.299 1.00 90.69 191 TRP A CA 1
ATOM 1465 C C . TRP A 1 191 ? -13.336 12.925 14.696 1.00 90.69 191 TRP A C 1
ATOM 1467 O O . TRP A 1 191 ? -12.419 13.354 14.004 1.00 90.69 191 TRP A O 1
ATOM 1477 N N . SER A 1 192 ? -14.391 13.682 15.014 1.00 92.12 192 SER A N 1
ATOM 1478 C CA . SER A 1 192 ? -14.528 15.076 14.574 1.00 92.12 192 SER A CA 1
ATOM 1479 C C . SER A 1 192 ? -13.356 15.950 15.039 1.00 92.12 192 SER A C 1
ATOM 1481 O O . SER A 1 192 ? -12.836 16.752 14.264 1.00 92.12 192 SER A O 1
ATOM 1483 N N . ASP A 1 193 ? -12.889 15.771 16.274 1.00 92.44 193 ASP A N 1
ATOM 1484 C CA . ASP A 1 193 ? -11.729 16.499 16.790 1.00 92.44 193 ASP A CA 1
ATOM 1485 C C . ASP A 1 193 ? -10.418 16.050 16.123 1.00 92.44 193 ASP A C 1
ATOM 1487 O O . ASP A 1 193 ? -9.588 16.893 15.775 1.00 92.44 193 ASP A O 1
ATOM 1491 N N . ALA A 1 194 ? -10.266 14.753 15.841 1.00 93.50 194 ALA A N 1
ATOM 1492 C CA . ALA A 1 194 ? -9.127 14.227 15.097 1.00 93.50 194 ALA A CA 1
ATOM 1493 C C . ALA A 1 194 ? -9.090 14.774 13.662 1.00 93.50 194 ALA A C 1
ATOM 1495 O O . ALA A 1 194 ? -8.026 15.169 13.183 1.00 93.50 194 ALA A O 1
ATOM 1496 N N . LEU A 1 195 ? -10.244 14.880 12.994 1.00 93.44 195 LEU A N 1
ATOM 1497 C CA . LEU A 1 195 ? -10.356 15.441 11.647 1.00 93.44 195 LEU A CA 1
ATOM 1498 C C . LEU A 1 195 ? -9.835 16.881 11.572 1.00 93.44 195 LEU A C 1
ATOM 1500 O O . LEU A 1 195 ? -9.138 17.219 10.620 1.00 93.44 195 LEU A O 1
ATOM 1504 N N . LYS A 1 196 ? -10.071 17.708 12.599 1.00 94.56 196 LYS A N 1
ATOM 1505 C CA . LYS A 1 196 ? -9.531 19.083 12.664 1.00 94.56 196 LYS A CA 1
ATOM 1506 C C . LYS A 1 196 ? -8.003 19.129 12.730 1.00 94.56 196 LYS A C 1
ATOM 1508 O O . LYS A 1 196 ? -7.412 20.156 12.401 1.00 94.56 196 LYS A O 1
ATOM 1513 N N . ILE A 1 197 ? -7.364 18.064 13.215 1.00 95.00 197 ILE A N 1
ATOM 1514 C CA . ILE A 1 197 ? -5.904 17.914 13.223 1.00 95.00 197 ILE A CA 1
ATOM 1515 C C . ILE A 1 197 ? -5.449 17.414 11.850 1.00 95.00 197 ILE A C 1
ATOM 1517 O O . ILE A 1 197 ? -4.508 17.957 11.281 1.00 95.00 197 ILE A O 1
ATOM 1521 N N . ILE A 1 198 ? -6.143 16.416 11.302 1.00 94.12 198 ILE A N 1
ATOM 1522 C CA . ILE A 1 198 ? -5.833 15.786 10.013 1.00 94.12 198 ILE A CA 1
ATOM 1523 C C . ILE A 1 198 ? -5.911 16.780 8.850 1.00 94.12 198 ILE A C 1
ATOM 1525 O O . ILE A 1 198 ? -5.047 16.777 7.982 1.00 94.12 198 ILE A O 1
ATOM 1529 N N . GLN A 1 199 ? -6.913 17.658 8.848 1.00 94.06 199 GLN A N 1
ATOM 1530 C CA . GLN A 1 199 ? -7.166 18.613 7.764 1.00 94.06 199 GLN A CA 1
ATOM 1531 C C . GLN A 1 199 ? -6.149 19.761 7.684 1.00 94.06 199 GLN A C 1
ATOM 1533 O O . GLN A 1 199 ? -6.227 20.576 6.769 1.00 94.06 199 GLN A O 1
ATOM 1538 N N . ARG A 1 200 ? -5.204 19.846 8.625 1.00 95.19 200 ARG A N 1
ATOM 1539 C CA . ARG A 1 200 ? -4.153 20.867 8.635 1.00 95.19 200 ARG A CA 1
ATOM 1540 C C . ARG A 1 200 ? -3.003 20.453 7.711 1.00 95.19 200 ARG A C 1
ATOM 1542 O O . ARG A 1 200 ? -2.314 19.482 8.036 1.00 95.19 200 ARG A O 1
ATOM 1549 N N . PRO A 1 201 ? -2.750 21.154 6.591 1.00 91.25 201 PRO A N 1
ATOM 1550 C CA . PRO A 1 201 ? -1.724 20.749 5.626 1.00 91.25 201 PRO A CA 1
ATOM 1551 C C . PRO A 1 201 ? -0.318 20.649 6.230 1.00 91.25 201 PRO A C 1
ATOM 1553 O O . PRO A 1 201 ? 0.467 19.779 5.851 1.00 91.25 201 PRO A O 1
ATOM 1556 N N . GLU A 1 202 ? -0.002 21.494 7.214 1.00 93.19 202 GLU A N 1
ATOM 1557 C CA . GLU A 1 202 ? 1.281 21.495 7.918 1.00 93.19 202 GLU A CA 1
ATOM 1558 C C . GLU A 1 202 ? 1.551 20.200 8.696 1.00 93.19 202 GLU A C 1
ATOM 1560 O O . GLU A 1 202 ? 2.711 19.861 8.931 1.00 93.19 202 GLU A O 1
ATOM 1565 N N . ASN A 1 203 ? 0.499 19.448 9.042 1.00 93.19 203 ASN A N 1
ATOM 1566 C CA . ASN A 1 203 ? 0.622 18.184 9.757 1.00 93.19 203 ASN A CA 1
ATOM 1567 C C . ASN A 1 203 ? 1.048 17.020 8.861 1.00 93.19 203 ASN A C 1
ATOM 1569 O O . ASN A 1 203 ? 1.461 15.999 9.401 1.00 93.19 203 ASN A O 1
ATOM 1573 N N . LYS A 1 204 ? 0.977 17.154 7.525 1.00 93.00 204 LYS A N 1
ATOM 1574 C CA . LYS A 1 204 ? 1.479 16.158 6.554 1.00 93.00 204 LYS A CA 1
ATOM 1575 C C . LYS A 1 204 ? 1.049 14.716 6.874 1.00 93.00 204 LYS A C 1
ATOM 1577 O O . LYS A 1 204 ? 1.856 13.789 6.814 1.00 93.00 204 LYS A O 1
ATOM 1582 N N . LEU A 1 205 ? -0.212 14.542 7.266 1.00 94.25 205 LEU A N 1
ATOM 1583 C CA . LEU A 1 205 ? -0.761 13.240 7.636 1.00 94.25 205 LEU A CA 1
ATOM 1584 C C . LEU A 1 205 ? -1.294 12.510 6.398 1.00 94.25 205 LEU A C 1
ATOM 1586 O O . LEU A 1 205 ? -2.000 13.097 5.581 1.00 94.25 205 LEU A O 1
ATOM 1590 N N . LEU A 1 206 ? -0.984 11.218 6.297 1.00 92.75 206 LEU A N 1
ATOM 1591 C CA . LEU A 1 206 ? -1.572 10.292 5.332 1.00 92.75 206 LEU A CA 1
ATOM 1592 C C . LEU A 1 206 ? -2.514 9.348 6.075 1.00 92.75 206 LEU A C 1
ATOM 1594 O O . LEU A 1 206 ? -2.121 8.727 7.065 1.00 92.75 206 LEU A O 1
ATOM 1598 N N . LEU A 1 207 ? -3.748 9.243 5.585 1.00 92.12 207 LEU A N 1
ATOM 1599 C CA . LEU A 1 207 ? -4.747 8.333 6.124 1.00 92.12 207 LEU A CA 1
ATOM 1600 C C . LEU A 1 207 ? -5.034 7.218 5.133 1.00 92.12 207 LEU A C 1
ATOM 1602 O O . LEU A 1 207 ? -5.243 7.455 3.947 1.00 92.12 207 LEU A O 1
ATOM 1606 N N . THR A 1 208 ? -5.088 6.003 5.655 1.00 88.88 208 THR A N 1
ATOM 1607 C CA . THR A 1 208 ? -5.600 4.826 4.960 1.00 88.88 208 THR A CA 1
ATOM 1608 C C . THR A 1 208 ? -6.773 4.299 5.767 1.00 88.88 208 THR A C 1
ATOM 1610 O O . THR A 1 208 ? -6.633 4.065 6.965 1.00 88.88 208 THR A O 1
ATOM 1613 N N . LEU A 1 209 ? -7.933 4.164 5.131 1.00 89.19 209 LEU A N 1
ATOM 1614 C CA . LEU A 1 209 ? -9.182 3.782 5.782 1.00 89.19 209 LEU A CA 1
ATOM 1615 C C . LEU A 1 209 ? -9.736 2.522 5.113 1.00 89.19 209 LEU A C 1
ATOM 1617 O O . LEU A 1 209 ? -9.900 2.510 3.895 1.00 89.19 209 LEU A O 1
ATOM 1621 N N . SER A 1 210 ? -10.034 1.493 5.904 1.00 84.88 210 SER A N 1
ATOM 1622 C CA . SER A 1 210 ? -10.780 0.301 5.484 1.00 84.88 210 SER A CA 1
ATOM 1623 C C . SER A 1 210 ? -12.118 0.219 6.228 1.00 84.88 210 SER A C 1
ATOM 1625 O O . SER A 1 210 ? -12.473 1.120 6.986 1.00 84.88 210 SER A O 1
ATOM 1627 N N . SER A 1 211 ? -12.884 -0.856 6.027 1.00 83.25 211 SER A N 1
ATOM 1628 C CA . SER A 1 211 ? -14.103 -1.121 6.804 1.00 83.25 211 SER A CA 1
ATOM 1629 C C . SER A 1 211 ? -13.830 -1.426 8.282 1.00 83.25 211 SER A C 1
ATOM 1631 O O . SER A 1 211 ? -14.716 -1.248 9.116 1.00 83.25 211 SER A O 1
ATOM 1633 N N . GLU A 1 212 ? -12.624 -1.888 8.621 1.00 84.75 212 GLU A N 1
ATOM 1634 C CA . GLU A 1 212 ? -12.292 -2.384 9.963 1.00 84.75 212 GLU A CA 1
ATOM 1635 C C . GLU A 1 212 ? -11.389 -1.437 10.748 1.00 84.75 212 GLU A C 1
ATOM 1637 O O . GLU A 1 212 ? -11.526 -1.299 11.968 1.00 84.75 212 GLU A O 1
ATOM 1642 N N . GLU A 1 213 ? -10.459 -0.779 10.064 1.00 88.88 213 GLU A N 1
ATOM 1643 C CA . GLU A 1 213 ? -9.384 -0.034 10.697 1.00 88.88 213 GLU A CA 1
ATOM 1644 C C . GLU A 1 213 ? -8.988 1.213 9.905 1.00 88.88 213 GLU A C 1
ATOM 1646 O O . GLU A 1 213 ? -9.226 1.350 8.706 1.00 88.88 213 GLU A O 1
ATOM 1651 N N . MET A 1 214 ? -8.359 2.143 10.613 1.00 90.75 214 MET A N 1
ATOM 1652 C CA . MET A 1 214 ? -7.716 3.316 10.047 1.00 90.75 214 MET A CA 1
ATOM 1653 C C . MET A 1 214 ? -6.237 3.295 10.401 1.00 90.75 214 MET A C 1
ATOM 1655 O O . MET A 1 214 ? -5.885 3.191 11.575 1.00 90.75 214 MET A O 1
ATOM 1659 N N . THR A 1 215 ? -5.375 3.488 9.411 1.00 91.62 215 THR A N 1
ATOM 1660 C CA . THR A 1 215 ? -3.949 3.736 9.614 1.00 91.62 215 THR A CA 1
ATOM 1661 C C . THR A 1 215 ? -3.639 5.212 9.394 1.00 91.62 215 THR A C 1
ATOM 1663 O O . THR A 1 215 ? -4.052 5.807 8.399 1.00 91.62 215 THR A O 1
ATOM 1666 N N . VAL A 1 216 ? -2.902 5.802 10.336 1.00 93.94 216 VAL A N 1
ATOM 1667 C CA . VAL A 1 216 ? -2.464 7.202 10.304 1.00 93.94 216 VAL A CA 1
ATOM 1668 C C . VAL A 1 216 ? -0.939 7.242 10.268 1.00 93.94 216 VAL A C 1
ATOM 1670 O O . VAL A 1 216 ? -0.290 6.784 11.209 1.00 93.94 216 VAL A O 1
ATOM 1673 N N . CYS A 1 217 ? -0.374 7.813 9.205 1.00 94.12 217 CYS A N 1
ATOM 1674 C CA . CYS A 1 217 ? 1.067 7.994 8.997 1.00 94.12 217 CYS A CA 1
ATOM 1675 C C . CYS A 1 217 ? 1.419 9.487 8.896 1.00 94.12 217 CYS A C 1
ATOM 1677 O O . CYS A 1 217 ? 0.562 10.303 8.560 1.00 94.12 217 CYS A O 1
ATOM 1679 N N . GLY A 1 218 ? 2.677 9.852 9.152 1.00 93.88 218 GLY A N 1
ATOM 1680 C CA . GLY A 1 218 ? 3.168 11.232 9.041 1.00 93.88 218 GLY A CA 1
ATOM 1681 C C . GLY A 1 218 ? 4.099 11.634 10.191 1.00 93.88 218 GLY A C 1
ATOM 1682 O O . GLY A 1 218 ? 4.525 10.778 10.968 1.00 93.88 218 GLY A O 1
ATOM 1683 N N . PRO A 1 219 ? 4.438 12.923 10.340 1.00 93.56 219 PRO A N 1
ATOM 1684 C CA . PRO A 1 219 ? 5.273 13.412 11.434 1.00 93.56 219 PRO A CA 1
ATOM 1685 C C . PRO A 1 219 ? 4.796 12.917 12.803 1.00 93.56 219 PRO A C 1
ATOM 1687 O O . PRO A 1 219 ? 3.608 12.988 13.126 1.00 93.56 219 PRO A O 1
ATOM 1690 N N . ARG A 1 220 ? 5.725 12.433 13.641 1.00 91.31 220 ARG A N 1
ATOM 1691 C CA . ARG A 1 220 ? 5.386 11.792 14.929 1.00 91.31 220 ARG A CA 1
ATOM 1692 C C . ARG A 1 220 ? 4.525 12.667 15.838 1.00 91.31 220 ARG A C 1
ATOM 1694 O O . ARG A 1 220 ? 3.567 12.180 16.421 1.00 91.31 220 ARG A O 1
ATOM 1701 N N . GLN A 1 221 ? 4.828 13.961 15.914 1.00 92.50 221 GLN A N 1
ATOM 1702 C CA . GLN A 1 221 ? 4.067 14.906 16.738 1.00 92.50 221 GLN A CA 1
ATOM 1703 C C . GLN A 1 221 ? 2.604 15.011 16.280 1.00 92.50 221 GLN A C 1
ATOM 1705 O O . GLN A 1 221 ? 1.691 15.030 17.106 1.00 92.50 221 GLN A O 1
ATOM 1710 N N . SER A 1 222 ? 2.376 15.021 14.966 1.00 94.56 222 SER A N 1
ATOM 1711 C CA . SER A 1 222 ? 1.039 15.045 14.376 1.00 94.56 222 SER A CA 1
ATOM 1712 C C . SER A 1 222 ? 0.312 13.715 14.603 1.00 94.56 222 SER A C 1
ATOM 1714 O O . SER A 1 222 ? -0.861 13.725 14.977 1.00 94.56 222 SER A O 1
ATOM 1716 N N . GLN A 1 223 ? 1.006 12.576 14.474 1.00 94.62 223 GLN A N 1
ATOM 1717 C CA . GLN A 1 223 ? 0.448 11.263 14.820 1.00 94.62 223 GLN A CA 1
ATOM 1718 C C . GLN A 1 223 ? 0.013 11.192 16.294 1.00 94.62 223 GLN A C 1
ATOM 1720 O O . GLN A 1 223 ? -1.097 10.750 16.588 1.00 94.62 223 GLN A O 1
ATOM 1725 N N . ASP A 1 224 ? 0.852 11.654 17.225 1.00 93.44 224 ASP A N 1
ATOM 1726 C CA . ASP A 1 224 ? 0.559 11.630 18.661 1.00 93.44 224 ASP A CA 1
ATOM 1727 C C . ASP A 1 224 ? -0.628 12.533 19.024 1.00 93.44 224 ASP A C 1
ATOM 1729 O O . ASP A 1 224 ? -1.453 12.168 19.868 1.00 93.44 224 ASP A O 1
ATOM 1733 N N . ALA A 1 225 ? -0.767 13.680 18.353 1.00 94.19 225 ALA A N 1
ATOM 1734 C CA . ALA A 1 225 ? -1.922 14.558 18.511 1.00 94.19 225 ALA A CA 1
ATOM 1735 C C . ALA A 1 225 ? -3.227 13.863 18.082 1.00 94.19 225 ALA A C 1
ATOM 1737 O O . ALA A 1 225 ? -4.213 13.894 18.823 1.00 94.19 225 ALA A O 1
ATOM 1738 N N . VAL A 1 226 ? -3.219 13.174 16.934 1.00 94.38 226 VAL A N 1
ATOM 1739 C CA . VAL A 1 226 ? -4.367 12.381 16.465 1.00 94.38 226 VAL A CA 1
ATOM 1740 C C . VAL A 1 226 ? -4.659 11.231 17.427 1.00 94.38 226 VAL A C 1
ATOM 1742 O O . VAL A 1 226 ? -5.800 11.067 17.859 1.00 94.38 226 VAL A O 1
ATOM 1745 N N . ARG A 1 227 ? -3.634 10.474 17.839 1.00 92.94 227 ARG A N 1
ATOM 1746 C CA . ARG A 1 227 ? -3.776 9.366 18.793 1.00 92.94 227 ARG A CA 1
ATOM 1747 C C . ARG A 1 227 ? -4.441 9.833 20.085 1.00 92.94 227 ARG A C 1
ATOM 1749 O O . ARG A 1 227 ? -5.398 9.208 20.530 1.00 92.94 227 ARG A O 1
ATOM 1756 N N . LYS A 1 228 ? -3.984 10.954 20.651 1.00 92.50 228 LYS A N 1
ATOM 1757 C CA . LYS A 1 228 ? -4.551 11.544 21.872 1.00 92.50 228 LYS A CA 1
ATOM 1758 C C . LYS A 1 228 ? -6.018 11.949 21.699 1.00 92.50 228 LYS A C 1
ATOM 1760 O O . LYS A 1 228 ? -6.801 11.754 22.630 1.00 92.50 228 LYS A O 1
ATOM 1765 N N . SER A 1 229 ? -6.377 12.492 20.533 1.00 91.81 229 SER A N 1
ATOM 1766 C CA . SER A 1 229 ? -7.755 12.882 20.203 1.00 91.81 229 SER A CA 1
ATOM 1767 C C . SER A 1 229 ? -8.695 11.679 20.126 1.00 91.81 229 SER A C 1
ATOM 1769 O O . SER A 1 229 ? -9.847 11.772 20.537 1.00 91.81 229 SER A O 1
ATOM 1771 N N . ILE A 1 230 ? -8.206 10.541 19.627 1.00 89.19 230 ILE A N 1
ATOM 1772 C CA . ILE A 1 230 ? -9.016 9.331 19.435 1.00 89.19 230 ILE A CA 1
ATOM 1773 C C . ILE A 1 230 ? -9.056 8.453 20.698 1.00 89.19 230 ILE A C 1
ATOM 1775 O O . ILE A 1 230 ? -10.045 7.778 20.955 1.00 89.19 230 ILE A O 1
ATOM 1779 N N . SER A 1 231 ? -8.016 8.466 21.536 1.00 79.44 231 SER A N 1
ATOM 1780 C CA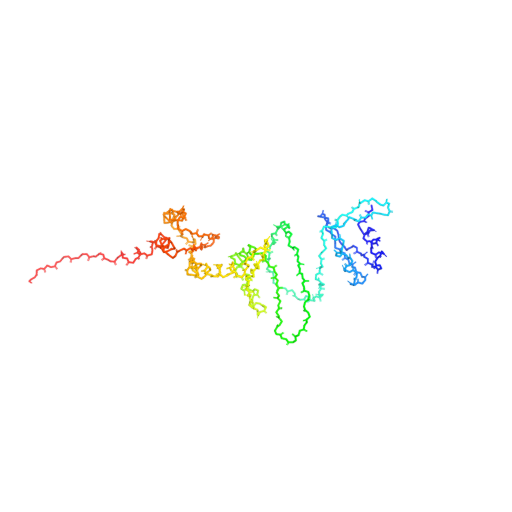 . SER A 1 231 ? -7.913 7.578 22.704 1.00 79.44 231 SER A CA 1
ATOM 1781 C C . SER A 1 231 ? -8.577 8.111 23.984 1.00 79.44 231 SER A C 1
ATOM 1783 O O . SER A 1 231 ? -8.410 7.519 25.052 1.00 79.44 231 SER A O 1
ATOM 1785 N N . THR A 1 232 ? -9.294 9.239 23.947 1.00 61.81 232 THR A N 1
ATOM 1786 C CA . THR A 1 232 ? -9.738 9.943 25.169 1.00 61.81 232 THR A CA 1
ATOM 1787 C C . THR A 1 232 ? -10.836 9.202 25.966 1.00 61.81 232 THR A C 1
ATOM 1789 O O . THR A 1 232 ? -11.183 9.643 27.056 1.00 61.81 232 THR A O 1
ATOM 1792 N N . THR A 1 233 ? -11.353 8.054 25.499 1.00 52.72 233 THR A N 1
ATOM 1793 C CA . THR A 1 233 ? -12.405 7.279 26.206 1.00 52.72 233 THR A CA 1
ATOM 1794 C C . THR A 1 233 ? -11.869 6.226 27.186 1.00 52.72 233 THR A C 1
ATOM 1796 O O . THR A 1 233 ? -12.589 5.825 28.093 1.00 52.72 233 THR A O 1
ATOM 1799 N N . GLN A 1 234 ? -10.610 5.784 27.089 1.00 48.94 234 GLN A N 1
ATOM 1800 C CA . GLN A 1 234 ? -10.130 4.693 27.961 1.00 48.94 234 GLN A CA 1
ATOM 1801 C C . GLN A 1 234 ? -9.816 5.109 29.410 1.00 48.94 234 GLN A C 1
ATOM 1803 O O . GLN A 1 234 ? -9.602 4.241 30.248 1.00 48.94 234 GLN A O 1
ATOM 1808 N N . ARG A 1 235 ? -9.803 6.408 29.744 1.00 45.78 235 ARG A N 1
ATOM 1809 C CA . ARG A 1 235 ? -9.465 6.875 31.105 1.00 45.78 235 ARG A CA 1
ATOM 1810 C C . ARG A 1 235 ? -10.651 7.075 32.052 1.00 45.78 235 ARG A C 1
ATOM 1812 O O . ARG A 1 235 ? -10.412 7.293 33.234 1.00 45.78 235 ARG A O 1
ATOM 1819 N N . THR A 1 236 ? -11.896 6.989 31.583 1.00 36.19 236 THR A N 1
ATOM 1820 C CA . THR A 1 236 ? -13.064 7.347 32.417 1.00 36.19 236 THR A CA 1
ATOM 1821 C C . THR A 1 236 ? -13.830 6.138 32.969 1.00 36.19 236 THR A C 1
ATOM 1823 O O . THR A 1 236 ? -14.740 6.322 33.764 1.00 36.19 236 THR A O 1
ATOM 1826 N N . LEU A 1 237 ? -13.451 4.902 32.619 1.00 38.84 237 LEU A N 1
ATOM 1827 C CA . LEU A 1 237 ? -14.124 3.678 33.094 1.00 38.84 237 LEU A CA 1
ATOM 1828 C C . LEU A 1 237 ? -13.462 3.004 34.314 1.00 38.84 237 LEU A C 1
ATOM 1830 O O . LEU A 1 237 ? -13.883 1.921 34.698 1.00 38.84 237 LEU A O 1
ATOM 1834 N N . THR A 1 238 ? -12.452 3.614 34.948 1.00 35.97 238 THR A N 1
ATOM 1835 C CA . THR A 1 238 ? -11.782 3.031 36.134 1.00 35.97 238 THR A CA 1
ATOM 1836 C C . THR A 1 238 ? -11.921 3.840 37.422 1.00 35.97 238 THR A C 1
ATOM 1838 O O . THR A 1 238 ? -11.233 3.535 38.384 1.00 35.97 238 THR A O 1
ATOM 1841 N N . ASN A 1 239 ? -12.787 4.854 37.488 1.00 40.59 239 ASN A N 1
ATOM 1842 C CA . ASN A 1 239 ? -13.047 5.563 38.747 1.00 40.59 239 ASN A CA 1
ATOM 1843 C C . ASN A 1 239 ? -14.520 5.948 38.863 1.00 40.59 239 ASN A C 1
ATOM 1845 O O . ASN A 1 239 ? -14.896 7.103 38.667 1.00 40.59 239 ASN A O 1
ATOM 1849 N N . THR A 1 240 ? -15.373 4.974 39.160 1.00 38.03 240 THR A N 1
ATOM 1850 C CA . THR A 1 240 ? -16.666 5.229 39.807 1.00 38.03 240 THR A CA 1
ATOM 1851 C C . THR A 1 240 ? -17.147 3.943 40.465 1.00 38.03 240 THR A C 1
ATOM 1853 O O . THR A 1 240 ? -17.697 3.079 39.802 1.00 38.03 240 THR A O 1
ATOM 1856 N N . ASP A 1 241 ? -16.786 3.803 41.740 1.00 34.50 241 ASP A N 1
ATOM 1857 C CA . ASP A 1 241 ? -17.465 3.091 42.836 1.00 34.50 241 ASP A CA 1
ATOM 1858 C C . ASP A 1 241 ? -16.389 2.918 43.919 1.00 34.50 241 ASP A C 1
ATOM 1860 O O . ASP A 1 241 ? -15.371 2.278 43.698 1.00 34.50 241 ASP A O 1
ATOM 1864 N N . THR A 1 242 ? -16.437 3.578 45.073 1.00 31.25 242 THR A N 1
ATOM 1865 C CA . THR A 1 242 ? -17.564 3.636 46.003 1.00 31.25 242 THR A CA 1
ATOM 1866 C C . THR A 1 242 ? -17.563 4.938 46.807 1.00 31.25 242 THR A C 1
ATOM 1868 O O . THR A 1 242 ? -16.568 5.282 47.445 1.00 31.25 242 THR A O 1
ATOM 1871 N N . SER A 1 243 ? -18.712 5.609 46.877 1.00 40.19 243 SER A N 1
ATOM 1872 C CA . SER A 1 243 ? -19.083 6.376 48.069 1.00 40.19 243 SER A CA 1
ATOM 1873 C C . SER A 1 243 ? -20.019 5.519 48.915 1.00 40.19 243 SER A C 1
ATOM 1875 O O . SER A 1 243 ? -21.065 5.087 48.443 1.00 40.19 243 SER A O 1
ATOM 1877 N N . THR A 1 244 ? -19.675 5.297 50.180 1.00 32.66 244 THR A N 1
ATOM 1878 C CA . THR A 1 244 ? -20.670 5.081 51.235 1.00 32.66 244 THR A CA 1
ATOM 1879 C C . THR A 1 244 ? -20.156 5.743 52.504 1.00 32.66 244 THR A C 1
ATOM 1881 O O . THR A 1 244 ? -19.158 5.339 53.092 1.00 32.66 244 THR A O 1
ATOM 1884 N N . THR A 1 245 ? -20.835 6.821 52.875 1.00 38.50 245 THR A N 1
ATOM 1885 C CA . THR A 1 245 ? -20.703 7.546 54.135 1.00 38.50 245 THR A CA 1
ATOM 1886 C C . THR A 1 245 ? -21.428 6.777 55.238 1.00 38.50 245 THR A C 1
ATOM 1888 O O . THR A 1 245 ? -22.587 6.430 55.039 1.00 38.50 245 THR A O 1
ATOM 1891 N N . VAL A 1 246 ? -20.820 6.610 56.418 1.00 32.00 246 VAL A N 1
ATOM 1892 C CA . VAL A 1 246 ? -21.562 6.532 57.691 1.00 32.00 246 VAL A CA 1
ATOM 1893 C C . VAL A 1 246 ? -20.792 7.301 58.767 1.00 32.00 246 VAL A C 1
ATOM 1895 O O . VAL A 1 246 ? -19.643 6.996 59.074 1.00 32.00 246 VAL A O 1
ATOM 1898 N N . TYR A 1 247 ? -21.456 8.319 59.311 1.00 40.41 247 TYR A N 1
ATOM 1899 C CA . TYR A 1 247 ? -21.115 9.040 60.537 1.00 40.41 247 TYR A CA 1
ATOM 1900 C C . TYR A 1 247 ? -21.669 8.279 61.748 1.00 40.41 247 TYR A C 1
ATOM 1902 O O . TYR A 1 247 ? -22.849 7.953 61.728 1.00 40.41 247 TYR A O 1
ATOM 1910 N N . THR A 1 248 ? -20.858 8.106 62.795 1.00 34.50 248 THR A N 1
ATOM 1911 C CA . THR A 1 248 ? -21.172 8.042 64.250 1.00 34.50 248 THR A CA 1
ATOM 1912 C C . THR A 1 248 ? -19.826 7.766 64.938 1.00 34.50 248 THR A C 1
ATOM 1914 O O . THR A 1 248 ? -19.101 6.909 64.454 1.00 34.50 248 THR A O 1
ATOM 1917 N N . GLY A 1 249 ? -19.346 8.377 66.015 1.00 30.97 249 GLY A N 1
ATOM 1918 C CA . GLY A 1 249 ? -19.895 9.214 67.071 1.00 30.97 249 GLY A CA 1
ATOM 1919 C C . GLY A 1 249 ? -18.985 8.981 68.295 1.00 30.97 249 GLY A C 1
ATOM 1920 O O . GLY A 1 249 ? -18.667 7.837 68.583 1.00 30.97 249 GLY A O 1
ATOM 1921 N N . VAL A 1 250 ? -18.523 10.068 68.920 1.00 34.12 250 VAL A N 1
ATOM 1922 C CA . VAL A 1 250 ? -18.071 10.242 70.323 1.00 34.12 250 VAL A CA 1
ATOM 1923 C C . VAL A 1 250 ? -17.584 9.024 71.137 1.00 34.12 250 VAL A C 1
ATOM 1925 O O . VAL A 1 250 ? -18.378 8.156 71.491 1.00 34.12 250 VAL A O 1
ATOM 1928 N N . ALA A 1 251 ? -16.330 9.099 71.600 1.00 36.44 251 ALA A N 1
ATOM 1929 C CA . ALA A 1 251 ? -15.952 9.141 73.023 1.00 36.44 251 ALA A CA 1
ATOM 1930 C C . ALA A 1 251 ? -14.531 9.712 73.155 1.00 36.44 251 ALA A C 1
ATOM 1932 O O . ALA A 1 251 ? -13.660 9.279 72.367 1.00 36.44 251 ALA A O 1
#

Radius of gyration: 30.6 Å; chains: 1; bounding box: 49×62×121 Å

Secondary structure (DSSP, 8-state):
--HHHHHHHHHHHTT-EEEEEEE-TTS-EEEEEESGGGHHHHHTTTTPEEE-TTS-EEEE---------------------PPPP----PPP------------SS---------HHHHHHHHHH-HHHHHHHHHHHT-------------SSTT--HHHHHHHHHHHHHHHHHHH--EEEE-TT--HHHHHHHHHHHT-GGG--EEEE-SSEEEEES-HHHHHHHHHHHSTTTTSSS-------------

pLDDT: mean 73.81, std 22.07, range [27.02, 98.06]

Sequence (251 aa):
MTLQRVLQTWGNNFSADCVVVDVSEDGTAVITIKPASALSGLQKLVGQTLFNKEGTPTVTVKSVSLGTPELETQIPDDASIDLPPSFVSEPQNVEGHLKEQSSAAGQETNTCDIPMHHFSYVTQNYKEEIKRIEKVNGVKLVAEVKLTFEADQKDGRPNYAFSEFINLVQKCSGESRGFTVPLKNMNPKQWSDALKIIQRPENKLLLTLSSEEMTVCGPRQSQDAVRKSISTTQRTLTNTDTSTTVYTGVA